Protein AF-A0A5D4FYE1-F1 (afdb_monomer_lite)

Foldseek 3Di:
DDDDDDDDDDDDDDDDDDDDDDDDDDDDDDDDDDDPQDPLVVCPPHPVSVVCVVPVNDAQADDDPPPDWFDEDRDQDPDPLLNLLHVLCVLAVVADPQDAADPPNADAPRGRPGPLPDPLLQVSC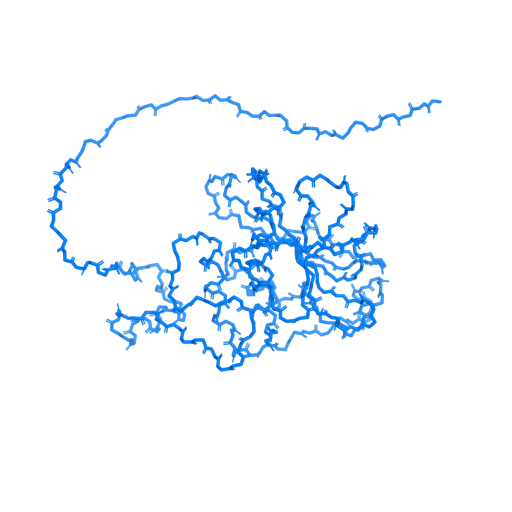VVSQWHWDPVPADGDHFKGKTKTWNPVDPDLQPIKIKIKMKGDPPADKDFDDDDAPTDATPQKTWIAHVVDDFQRGTWIWHHDDPDNITIIIFMDHPDDPGVRSRNNSNSSVVSSSCSSNNND

Radius of gyration: 21.03 Å; chains: 1; bounding box: 67×47×50 Å

Structure (mmCIF, N/CA/C/O backbone):
data_AF-A0A5D4FYE1-F1
#
_entry.id   AF-A0A5D4FYE1-F1
#
loop_
_atom_site.group_PDB
_atom_site.id
_atom_site.type_symbol
_atom_site.label_atom_id
_atom_site.label_alt_id
_atom_site.label_comp_id
_atom_site.label_asym_id
_atom_site.label_entity_id
_atom_site.label_seq_id
_atom_site.pdbx_PDB_ins_code
_atom_site.Cartn_x
_atom_site.Cartn_y
_atom_site.Cartn_z
_atom_site.occupancy
_atom_site.B_iso_or_equiv
_atom_site.auth_seq_id
_atom_site.auth_comp_id
_atom_site.auth_asym_id
_atom_site.auth_atom_id
_atom_site.pdbx_PDB_model_num
ATOM 1 N N . MET A 1 1 ? -35.091 25.977 -9.004 1.00 35.78 1 MET A N 1
ATOM 2 C CA . MET A 1 1 ? -33.703 26.376 -9.323 1.00 35.78 1 MET A CA 1
ATOM 3 C C . MET A 1 1 ? -32.834 25.137 -9.256 1.00 35.78 1 MET A C 1
ATOM 5 O O . MET A 1 1 ? -32.756 24.529 -8.200 1.00 35.78 1 MET A O 1
ATOM 9 N N . ARG A 1 2 ? -32.285 24.705 -10.395 1.00 26.64 2 ARG A N 1
ATOM 10 C CA . ARG A 1 2 ? -31.319 23.604 -10.475 1.00 26.64 2 ARG A CA 1
ATOM 11 C C . ARG A 1 2 ? -29.937 24.199 -10.232 1.00 26.64 2 ARG A C 1
ATOM 13 O O . ARG A 1 2 ? -29.531 25.072 -10.991 1.00 26.64 2 ARG A O 1
ATOM 20 N N . VAL A 1 3 ? -29.254 23.761 -9.180 1.00 26.41 3 VAL A N 1
ATOM 21 C CA . VAL A 1 3 ? -27.850 24.106 -8.945 1.00 26.41 3 VAL A CA 1
ATOM 22 C C . VAL A 1 3 ? -27.020 22.978 -9.538 1.00 26.41 3 VAL A C 1
ATOM 24 O O . VAL A 1 3 ? -27.003 21.865 -9.025 1.00 26.41 3 VAL A O 1
ATOM 27 N N . VAL A 1 4 ? -26.413 23.268 -10.684 1.00 25.69 4 VAL A N 1
ATOM 28 C CA . VAL A 1 4 ? -25.401 22.434 -11.328 1.00 25.69 4 VAL A CA 1
ATOM 29 C C . VAL A 1 4 ? -24.079 22.753 -10.638 1.00 25.69 4 VAL A C 1
ATOM 31 O O . VAL A 1 4 ? -23.620 23.892 -10.701 1.00 25.69 4 VAL A O 1
ATOM 34 N N . VAL A 1 5 ? -23.488 21.775 -9.954 1.00 26.45 5 VAL A N 1
ATOM 35 C CA . VAL A 1 5 ? -22.130 21.887 -9.409 1.00 26.45 5 VAL A CA 1
ATOM 36 C C . VAL A 1 5 ? -21.176 21.322 -10.454 1.00 26.45 5 VAL A C 1
ATOM 38 O O . VAL A 1 5 ? -21.128 20.118 -10.688 1.00 26.45 5 VAL A O 1
ATOM 41 N N . VAL A 1 6 ? -20.467 22.226 -11.123 1.00 24.77 6 VAL A N 1
ATOM 42 C CA . VAL A 1 6 ? -19.367 21.921 -12.039 1.00 24.77 6 VAL A CA 1
ATOM 43 C C . VAL A 1 6 ? -18.141 21.603 -11.182 1.00 24.77 6 VAL A C 1
ATOM 45 O O . VAL A 1 6 ? -17.646 22.470 -10.466 1.00 24.77 6 VAL A O 1
ATOM 48 N N . ILE A 1 7 ? -17.683 20.352 -11.221 1.00 29.55 7 ILE A N 1
ATOM 49 C CA . ILE A 1 7 ? -16.435 19.915 -10.585 1.00 29.55 7 ILE A CA 1
ATOM 50 C C . ILE A 1 7 ? -15.278 20.432 -11.445 1.00 29.55 7 ILE A C 1
ATOM 52 O O . ILE A 1 7 ? -15.250 20.223 -12.657 1.00 29.55 7 ILE A O 1
ATOM 56 N N . ALA A 1 8 ? -14.369 21.174 -10.818 1.00 28.42 8 ALA A N 1
ATOM 57 C CA . ALA A 1 8 ? -13.291 21.884 -11.486 1.00 28.42 8 ALA A CA 1
ATOM 58 C C . ALA A 1 8 ? -12.249 20.919 -12.077 1.00 28.42 8 ALA A C 1
ATOM 60 O O . ALA A 1 8 ? -11.492 20.269 -11.362 1.00 28.42 8 ALA A O 1
ATOM 61 N N . THR A 1 9 ? -12.195 20.888 -13.405 1.00 26.97 9 THR A N 1
ATOM 62 C CA . THR A 1 9 ? -11.042 20.506 -14.226 1.00 26.97 9 THR A CA 1
ATOM 63 C C . THR A 1 9 ? -9.820 21.356 -13.877 1.00 26.97 9 THR A C 1
ATOM 65 O O . THR A 1 9 ? -9.895 22.585 -13.937 1.00 26.97 9 THR A O 1
ATOM 68 N N . VAL A 1 10 ? -8.679 20.723 -13.595 1.00 28.94 10 VAL A N 1
ATOM 69 C CA . VAL A 1 10 ? -7.380 21.409 -13.525 1.00 28.94 10 VAL A CA 1
ATOM 70 C C . VAL A 1 10 ? -6.758 21.410 -14.923 1.00 28.94 10 VAL A C 1
ATOM 72 O O . VAL A 1 10 ? -6.231 20.409 -15.395 1.00 28.94 10 VAL A O 1
ATOM 75 N N . LEU A 1 11 ? -6.864 22.559 -15.593 1.00 26.89 11 LEU A N 1
ATOM 76 C CA . LEU A 1 11 ? -6.119 22.929 -16.794 1.00 26.89 11 LEU A CA 1
ATOM 77 C C . LEU A 1 11 ? -5.054 23.962 -16.412 1.00 26.89 11 LEU A C 1
ATOM 79 O O . LEU A 1 11 ? -5.381 24.975 -15.797 1.00 26.89 11 LEU A O 1
ATOM 83 N N . GLY A 1 12 ? -3.828 23.755 -16.897 1.00 22.89 12 GLY A N 1
ATOM 84 C CA . GLY A 1 12 ? -2.905 24.840 -17.232 1.00 22.89 12 GLY A CA 1
ATOM 85 C C . GLY A 1 12 ? -1.589 24.869 -16.457 1.00 22.89 12 GLY A C 1
ATOM 86 O O . GLY A 1 12 ? -1.543 25.347 -15.331 1.00 22.89 12 GLY A O 1
ATOM 87 N N . LEU A 1 13 ? -0.496 24.499 -17.131 1.00 26.42 13 LEU A N 1
ATOM 88 C CA . LEU A 1 13 ? 0.513 25.480 -17.552 1.00 26.42 13 LEU A CA 1
ATOM 89 C C . LEU A 1 13 ? 1.461 24.866 -18.592 1.00 26.42 13 LEU A C 1
ATOM 91 O O . LEU A 1 13 ? 2.157 23.886 -18.345 1.00 26.42 13 LEU A O 1
ATOM 95 N N . ALA A 1 14 ? 1.451 25.475 -19.774 1.00 24.70 14 ALA A N 1
ATOM 96 C CA . ALA A 1 14 ? 2.422 25.293 -20.839 1.00 24.70 14 ALA A CA 1
ATOM 97 C C . ALA A 1 14 ? 3.411 26.472 -20.833 1.00 24.70 14 ALA A C 1
ATOM 99 O O . ALA A 1 14 ? 3.012 27.596 -20.532 1.00 24.70 14 ALA A O 1
ATOM 100 N N . GLY A 1 15 ? 4.653 26.220 -21.263 1.00 22.17 15 GLY A N 1
ATOM 101 C CA . GLY A 1 15 ? 5.562 27.240 -21.806 1.00 22.17 15 GLY A CA 1
ATOM 102 C C . GLY A 1 15 ? 6.981 27.207 -21.225 1.00 22.17 15 GLY A C 1
ATOM 103 O O . GLY A 1 15 ? 7.165 27.615 -20.090 1.00 22.17 15 GLY A O 1
ATOM 104 N N . VAL A 1 16 ? 7.947 26.569 -21.911 1.00 27.06 16 VAL A N 1
ATOM 105 C CA . VAL A 1 16 ? 9.007 27.163 -22.785 1.00 27.06 16 VAL A CA 1
ATOM 106 C C . VAL A 1 16 ? 10.075 27.954 -22.004 1.00 27.06 16 VAL A C 1
ATOM 108 O O . VAL A 1 16 ? 9.730 28.734 -21.138 1.00 27.06 16 VAL A O 1
ATOM 111 N N . MET A 1 17 ? 11.389 27.905 -22.239 1.00 24.44 17 MET A N 1
ATOM 112 C CA . MET A 1 17 ? 12.322 27.249 -23.168 1.00 24.44 17 MET A CA 1
ATOM 113 C C . MET A 1 17 ? 13.738 27.564 -22.625 1.00 24.44 17 MET A C 1
ATOM 115 O O . MET A 1 17 ? 13.924 28.617 -22.018 1.00 24.44 17 MET A O 1
ATOM 119 N N . GLY A 1 18 ? 14.748 26.731 -22.908 1.00 23.23 18 GLY A N 1
ATOM 120 C CA . GLY A 1 18 ? 16.154 27.083 -22.652 1.00 23.23 18 GLY A CA 1
ATOM 121 C C . GLY A 1 18 ? 17.161 25.979 -22.985 1.00 23.23 18 GLY A C 1
ATOM 122 O O . GLY A 1 18 ? 17.573 25.234 -22.109 1.00 23.23 18 GLY A O 1
ATOM 123 N N . PHE A 1 19 ? 17.530 25.884 -24.264 1.00 24.67 19 PHE A N 1
ATOM 124 C CA . PHE A 1 19 ? 18.549 25.001 -24.860 1.00 24.67 19 PHE A CA 1
ATOM 125 C C . PHE A 1 19 ? 19.983 25.312 -24.354 1.00 24.67 19 PHE A C 1
ATOM 127 O O . PHE A 1 19 ? 20.338 26.483 -24.262 1.00 24.67 19 PHE A O 1
ATOM 134 N N . ALA A 1 20 ? 20.782 24.295 -23.969 1.00 29.08 20 ALA A N 1
ATOM 135 C CA . ALA A 1 20 ? 21.924 23.672 -24.703 1.00 29.08 20 ALA A CA 1
ATOM 136 C C . ALA A 1 20 ? 23.322 24.146 -24.210 1.00 29.08 20 ALA A C 1
ATOM 138 O O . ALA A 1 20 ? 23.391 25.199 -23.585 1.00 29.08 20 ALA A O 1
ATOM 139 N N . PRO A 1 21 ? 24.463 23.512 -24.581 1.00 36.28 21 PRO A N 1
ATOM 140 C CA . PRO A 1 21 ? 24.785 22.090 -24.808 1.00 36.28 21 PRO A CA 1
ATOM 141 C C . PRO A 1 21 ? 26.059 21.632 -24.035 1.00 36.28 21 PRO A C 1
ATOM 143 O O . PRO A 1 21 ? 26.882 22.445 -23.625 1.00 36.28 21 PRO A O 1
ATOM 146 N N . GLY A 1 22 ? 26.285 20.320 -23.902 1.00 24.83 22 GLY A N 1
ATOM 147 C CA . GLY A 1 22 ? 27.517 19.767 -23.322 1.00 24.83 22 GLY A CA 1
ATOM 148 C C . GLY A 1 22 ? 27.919 18.456 -23.989 1.00 24.83 22 GLY A C 1
ATOM 149 O O . GLY A 1 22 ? 27.356 17.407 -23.714 1.00 24.83 22 GLY A O 1
ATOM 150 N N . THR A 1 23 ? 28.868 18.555 -24.911 1.00 29.47 23 THR A N 1
ATOM 151 C CA . THR A 1 23 ? 29.512 17.489 -25.688 1.00 29.47 23 THR A CA 1
ATOM 152 C C . THR A 1 23 ? 30.290 16.492 -24.828 1.00 29.47 23 THR A C 1
ATOM 154 O O . THR A 1 23 ? 31.033 16.920 -23.947 1.00 29.47 23 THR A O 1
ATOM 157 N N . GLY A 1 24 ? 30.266 15.199 -25.172 1.00 26.55 24 GLY A N 1
ATOM 158 C CA . GLY A 1 24 ? 31.261 14.264 -24.641 1.00 26.55 24 GLY A CA 1
ATOM 159 C C . GLY A 1 24 ? 31.069 12.794 -25.009 1.00 26.55 24 GLY A C 1
ATOM 160 O O . GLY A 1 24 ? 30.523 12.046 -24.216 1.00 26.55 24 GLY A O 1
ATOM 161 N N . GLY A 1 25 ? 31.597 12.395 -26.170 1.00 25.80 25 GLY A N 1
ATOM 162 C CA . GLY A 1 25 ? 32.287 11.109 -26.347 1.00 25.80 25 GLY A CA 1
ATOM 163 C C . GLY A 1 25 ? 31.457 9.827 -26.474 1.00 25.80 25 GLY A C 1
ATOM 164 O O . GLY A 1 25 ? 31.088 9.206 -25.485 1.00 25.80 25 GLY A O 1
ATOM 165 N N . GLU A 1 26 ? 31.318 9.340 -27.709 1.00 29.39 26 GLU A N 1
ATOM 166 C CA . GLU A 1 26 ? 31.150 7.909 -27.981 1.00 29.39 26 GLU A CA 1
ATOM 167 C C . GLU A 1 26 ? 32.398 7.131 -27.529 1.00 29.39 26 GLU A C 1
ATOM 169 O O . GLU A 1 26 ? 33.507 7.411 -27.984 1.00 29.39 26 GLU A O 1
ATOM 174 N N . LEU A 1 27 ? 32.203 6.080 -26.730 1.00 29.66 27 LEU A N 1
ATOM 175 C CA . LEU A 1 27 ? 33.104 4.931 -26.702 1.00 29.66 27 LEU A CA 1
ATOM 176 C C . LEU A 1 27 ? 32.281 3.659 -26.910 1.00 29.66 27 LEU A C 1
ATOM 178 O O . LEU A 1 27 ? 31.423 3.282 -26.113 1.00 29.66 27 LEU A O 1
ATOM 182 N N . ARG A 1 28 ? 32.536 3.015 -28.050 1.00 29.12 28 ARG A N 1
ATOM 183 C CA . ARG A 1 28 ? 31.977 1.722 -28.434 1.00 29.12 28 ARG A CA 1
ATOM 184 C C . ARG A 1 28 ? 32.534 0.608 -27.541 1.00 29.12 28 ARG A C 1
ATOM 186 O O . ARG A 1 28 ? 33.732 0.366 -27.538 1.00 29.12 28 ARG A O 1
ATOM 193 N N . ARG A 1 29 ? 31.601 -0.080 -26.877 1.00 35.75 29 ARG A N 1
ATOM 194 C CA . ARG A 1 29 ? 31.465 -1.538 -26.673 1.00 35.75 29 ARG A CA 1
ATOM 195 C C . ARG A 1 29 ? 32.745 -2.394 -26.718 1.00 35.75 29 ARG A C 1
ATOM 197 O O . ARG A 1 29 ? 33.206 -2.745 -27.797 1.00 35.75 29 ARG A O 1
ATOM 204 N N . GLU A 1 30 ? 33.093 -2.950 -25.561 1.00 29.06 30 GLU A N 1
ATOM 205 C CA . GLU A 1 30 ? 33.385 -4.381 -25.438 1.00 29.06 30 GLU A CA 1
ATOM 206 C C . GLU A 1 30 ? 32.585 -4.953 -24.264 1.00 29.06 30 GLU A C 1
ATOM 208 O O . GLU A 1 30 ? 32.492 -4.362 -23.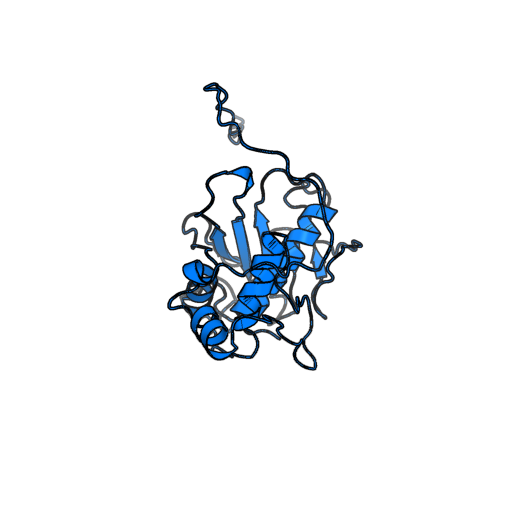191 1.00 29.06 30 GLU A O 1
ATOM 213 N N . ALA A 1 31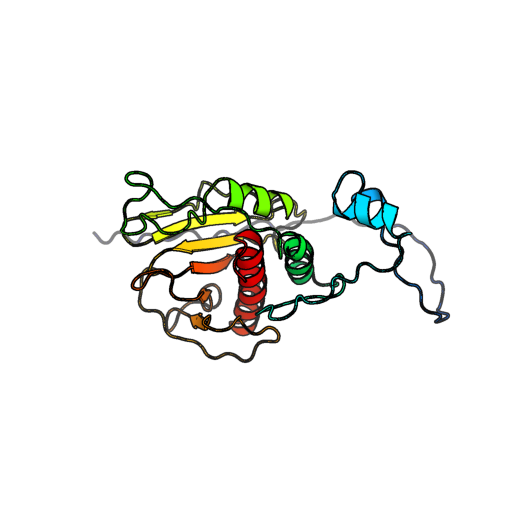 ? 31.922 -6.077 -24.522 1.00 35.06 31 ALA A N 1
ATOM 214 C CA . ALA A 1 31 ? 31.117 -6.803 -23.563 1.00 35.06 31 ALA A CA 1
ATOM 215 C C . ALA A 1 31 ? 32.023 -7.688 -22.697 1.00 35.06 31 ALA A C 1
ATOM 217 O O . ALA A 1 31 ? 32.548 -8.691 -23.167 1.00 35.06 31 ALA A O 1
ATOM 218 N N . ALA A 1 32 ? 32.150 -7.339 -21.423 1.00 27.67 32 ALA A N 1
ATOM 219 C CA . ALA A 1 32 ? 32.470 -8.250 -20.332 1.00 27.67 32 ALA A CA 1
ATOM 220 C C . ALA A 1 32 ? 31.701 -7.735 -19.111 1.00 27.67 32 ALA A C 1
ATOM 222 O O . ALA A 1 32 ? 31.656 -6.527 -18.898 1.00 27.67 32 ALA A O 1
ATOM 223 N N . GLY A 1 33 ? 31.019 -8.626 -18.388 1.00 31.03 33 GLY A N 1
ATOM 224 C CA . GLY A 1 33 ? 30.046 -8.298 -17.343 1.00 31.03 33 GLY A CA 1
ATOM 225 C C . GLY A 1 33 ? 30.508 -7.201 -16.385 1.00 31.03 33 GLY A C 1
ATOM 226 O O . GLY A 1 33 ? 31.300 -7.449 -15.481 1.00 31.03 33 GLY A O 1
ATOM 227 N N . VAL A 1 34 ? 29.975 -5.996 -16.570 1.00 26.66 34 VAL A N 1
ATOM 228 C CA . VAL A 1 34 ? 30.082 -4.916 -15.595 1.00 26.66 34 VAL A CA 1
ATOM 229 C C . VAL A 1 34 ? 28.903 -5.099 -14.653 1.00 26.66 34 VAL A C 1
ATOM 231 O O . VAL A 1 34 ? 27.770 -4.751 -14.985 1.00 26.66 34 VAL A O 1
ATOM 234 N N . MET A 1 35 ? 29.163 -5.718 -13.501 1.00 32.50 35 MET A N 1
ATOM 235 C CA . MET A 1 35 ? 28.273 -5.588 -12.350 1.00 32.50 35 MET A CA 1
ATOM 236 C C . MET A 1 35 ? 28.116 -4.088 -12.075 1.00 32.50 35 MET A C 1
ATOM 238 O O . MET A 1 35 ? 29.137 -3.391 -12.041 1.00 32.50 35 MET A O 1
ATOM 242 N N . PRO A 1 36 ? 26.888 -3.559 -11.942 1.00 36.41 36 PRO A N 1
ATOM 243 C CA . PRO A 1 36 ? 26.720 -2.162 -11.586 1.00 36.41 36 PRO A CA 1
ATOM 244 C C . PRO A 1 36 ? 27.418 -1.944 -10.244 1.00 36.41 36 PRO A C 1
ATOM 246 O O . PRO A 1 36 ? 27.130 -2.624 -9.261 1.00 36.41 36 PRO A O 1
ATOM 249 N N . ILE A 1 37 ? 28.391 -1.033 -10.233 1.00 38.69 37 ILE A N 1
ATOM 250 C CA . ILE A 1 37 ? 28.967 -0.515 -8.998 1.00 38.69 37 ILE A CA 1
ATOM 251 C C . ILE A 1 37 ? 27.806 0.177 -8.294 1.00 38.69 37 ILE A C 1
ATOM 253 O O . ILE A 1 37 ? 27.339 1.221 -8.746 1.00 38.69 37 ILE A O 1
ATOM 257 N N . VAL A 1 38 ? 27.299 -0.460 -7.242 1.00 46.44 38 VAL A N 1
ATOM 258 C CA . VAL A 1 38 ? 26.307 0.128 -6.349 1.00 46.44 38 VAL A CA 1
ATOM 259 C C . VAL A 1 38 ? 26.958 1.378 -5.763 1.00 46.44 38 VAL A C 1
ATOM 261 O O . VAL A 1 38 ? 28.040 1.289 -5.177 1.00 46.44 38 VAL A O 1
ATOM 264 N N . ASP A 1 39 ? 26.354 2.547 -5.972 1.00 42.66 39 ASP A N 1
ATOM 265 C CA . ASP A 1 39 ? 26.843 3.792 -5.383 1.00 42.66 39 ASP A CA 1
ATOM 266 C C . ASP A 1 39 ? 26.601 3.749 -3.868 1.00 42.66 39 ASP A C 1
ATOM 268 O O . ASP A 1 39 ? 25.569 4.176 -3.349 1.00 42.66 39 ASP A O 1
ATOM 272 N N . ALA A 1 40 ? 27.566 3.172 -3.151 1.00 43.31 40 ALA A N 1
ATOM 273 C CA . ALA A 1 40 ? 27.557 3.031 -1.700 1.00 43.31 40 ALA A CA 1
ATOM 274 C C . ALA A 1 40 ? 27.450 4.385 -0.970 1.00 43.31 40 ALA A C 1
ATOM 276 O O . ALA A 1 40 ? 27.147 4.405 0.223 1.00 43.31 40 ALA A O 1
ATOM 277 N N . GLY A 1 41 ? 27.663 5.511 -1.668 1.00 44.12 41 GLY A N 1
ATOM 278 C CA . GLY A 1 41 ? 27.530 6.857 -1.117 1.00 44.12 41 GLY A CA 1
ATOM 279 C C . GLY A 1 41 ? 26.110 7.206 -0.665 1.00 44.12 41 GLY A C 1
ATOM 280 O O . GLY A 1 41 ? 25.958 7.915 0.327 1.00 44.12 4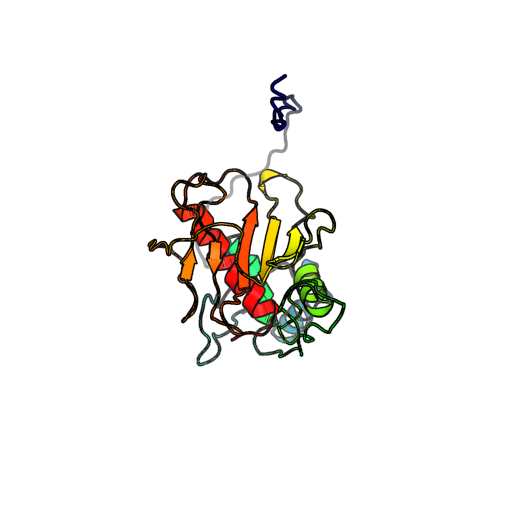1 GLY A O 1
ATOM 281 N N . ASN A 1 42 ? 25.077 6.659 -1.315 1.00 48.28 42 ASN A N 1
ATOM 282 C CA . ASN A 1 42 ? 23.678 6.941 -0.964 1.00 48.28 42 ASN A CA 1
ATOM 283 C C . ASN A 1 42 ? 23.149 6.129 0.227 1.00 48.28 42 ASN A C 1
ATOM 285 O O . ASN A 1 42 ? 22.098 6.462 0.768 1.00 48.28 42 ASN A O 1
ATOM 289 N N . TYR A 1 43 ? 23.869 5.092 0.662 1.00 50.53 43 TYR A N 1
ATOM 290 C CA . TYR A 1 43 ? 23.406 4.176 1.711 1.00 50.53 43 TYR A CA 1
ATOM 291 C C . TYR A 1 43 ? 24.128 4.365 3.053 1.00 50.53 43 TYR A C 1
ATOM 293 O O . TYR A 1 43 ? 23.836 3.653 4.015 1.00 50.53 43 TYR A O 1
ATOM 301 N N . VAL A 1 44 ? 25.046 5.331 3.158 1.00 46.84 44 VAL A N 1
ATOM 302 C CA . VAL A 1 44 ? 25.817 5.601 4.383 1.00 46.84 44 VAL A CA 1
ATOM 303 C C . VAL A 1 44 ? 24.882 5.913 5.562 1.00 46.84 44 VAL A C 1
ATOM 305 O O . VAL A 1 44 ? 24.149 6.897 5.540 1.00 46.84 44 VAL A O 1
ATOM 308 N N . GLY A 1 45 ? 24.933 5.083 6.610 1.00 48.53 45 GLY A N 1
ATOM 309 C CA . GLY A 1 45 ? 24.130 5.243 7.833 1.00 48.53 45 GLY A CA 1
ATOM 310 C C . GLY A 1 45 ? 22.751 4.572 7.808 1.00 48.53 45 GLY A C 1
ATOM 311 O O . GLY A 1 45 ? 21.980 4.753 8.746 1.00 48.53 45 GLY A O 1
ATOM 312 N N . THR A 1 46 ? 22.439 3.802 6.763 1.00 57.06 46 THR A N 1
ATOM 313 C CA . THR A 1 46 ? 21.253 2.929 6.706 1.00 57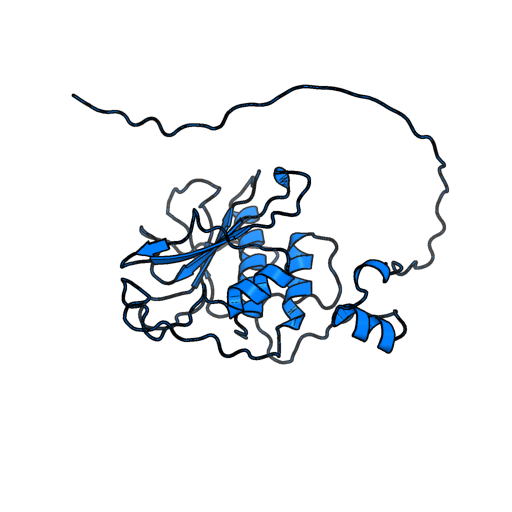.06 46 THR A CA 1
ATOM 314 C C . THR A 1 46 ? 21.639 1.491 7.054 1.00 57.06 46 THR A C 1
ATOM 316 O O . THR A 1 46 ? 22.785 1.092 6.848 1.00 57.06 46 THR A O 1
ATOM 319 N N . GLU A 1 47 ? 20.687 0.679 7.514 1.00 57.78 47 GLU A N 1
ATOM 320 C CA . GLU A 1 47 ? 20.911 -0.758 7.743 1.00 57.78 47 GLU A CA 1
ATOM 321 C C . GLU A 1 47 ? 21.391 -1.473 6.462 1.00 57.78 47 GLU A C 1
ATOM 323 O O . GLU A 1 47 ? 22.285 -2.321 6.492 1.00 57.78 47 GLU A O 1
ATOM 328 N N . LEU A 1 48 ? 20.867 -1.057 5.303 1.00 54.06 48 LEU A N 1
ATOM 329 C CA . LEU A 1 48 ? 21.316 -1.517 3.989 1.00 54.06 48 LEU A CA 1
ATOM 330 C C . LEU A 1 48 ? 22.787 -1.143 3.730 1.00 54.06 48 LEU A C 1
ATOM 332 O O . LEU A 1 48 ? 23.553 -1.969 3.239 1.00 54.06 48 LEU A O 1
ATOM 336 N N . GLY A 1 49 ? 23.211 0.058 4.131 1.00 57.19 49 GLY A N 1
ATOM 337 C CA . GLY A 1 49 ? 24.604 0.503 4.079 1.00 57.19 49 GLY A CA 1
ATOM 338 C C . GLY A 1 49 ? 25.541 -0.260 5.011 1.00 57.19 49 GLY A C 1
ATOM 339 O O . GLY A 1 49 ? 26.654 -0.605 4.612 1.00 57.19 49 GLY A O 1
ATOM 340 N N . GLU A 1 50 ? 25.104 -0.579 6.231 1.00 57.91 50 GLU A N 1
ATOM 341 C CA . GLU A 1 50 ? 25.884 -1.406 7.161 1.00 57.91 50 GLU A CA 1
ATOM 342 C C . GLU A 1 50 ? 26.068 -2.829 6.618 1.00 57.91 50 GLU A C 1
ATOM 344 O O . GLU A 1 50 ? 27.172 -3.377 6.658 1.00 57.91 50 GLU A O 1
ATOM 349 N N . ARG A 1 51 ? 25.023 -3.414 6.021 1.00 54.12 51 ARG A N 1
ATOM 350 C CA . ARG A 1 51 ? 25.092 -4.740 5.386 1.00 54.12 51 ARG A CA 1
ATOM 351 C C . ARG A 1 51 ? 25.962 -4.744 4.126 1.00 54.12 51 ARG A C 1
ATOM 353 O O . ARG A 1 51 ? 26.740 -5.678 3.936 1.00 54.12 51 ARG A O 1
ATOM 360 N N . LEU A 1 52 ? 25.889 -3.695 3.304 1.00 52.88 52 LEU A N 1
ATOM 361 C CA . LEU A 1 52 ? 26.761 -3.490 2.140 1.00 52.88 52 LEU A CA 1
ATOM 362 C C . LEU A 1 52 ? 28.240 -3.402 2.529 1.00 52.88 52 LEU A C 1
ATOM 364 O O . LEU A 1 52 ? 29.086 -4.030 1.888 1.00 52.88 52 LEU A O 1
ATOM 368 N N . SER A 1 53 ? 28.529 -2.660 3.600 1.00 54.84 53 SER A N 1
ATOM 369 C CA . SER A 1 53 ? 29.869 -2.519 4.175 1.00 54.84 53 SER A CA 1
ATOM 370 C C . SER A 1 53 ? 30.405 -3.859 4.696 1.00 54.84 53 SER A C 1
ATOM 372 O O . SER A 1 53 ? 31.542 -4.233 4.407 1.00 54.84 53 SER A O 1
ATOM 374 N N . ASN A 1 54 ? 29.565 -4.633 5.393 1.00 54.25 54 ASN A N 1
ATOM 375 C CA . ASN A 1 54 ? 29.958 -5.910 5.995 1.00 54.25 54 ASN A CA 1
ATOM 376 C C . ASN A 1 54 ? 30.149 -7.052 4.975 1.00 54.25 54 ASN A C 1
ATOM 378 O O . ASN A 1 54 ? 30.954 -7.949 5.220 1.00 54.25 54 ASN A O 1
ATOM 382 N N . ASN A 1 55 ? 29.463 -7.017 3.825 1.00 50.91 55 ASN A N 1
ATOM 383 C CA . ASN A 1 55 ? 29.492 -8.090 2.818 1.00 50.91 55 ASN A CA 1
ATOM 384 C C . ASN A 1 55 ? 30.422 -7.821 1.618 1.00 50.91 55 ASN A C 1
ATOM 386 O O . ASN A 1 55 ? 30.326 -8.502 0.596 1.00 50.91 55 ASN A O 1
ATOM 390 N N . GLY A 1 56 ? 31.319 -6.833 1.701 1.00 46.22 56 GLY A N 1
ATOM 391 C CA . GLY A 1 56 ? 32.302 -6.568 0.639 1.00 46.22 56 GLY A CA 1
ATOM 392 C C . GLY A 1 56 ? 31.695 -6.079 -0.684 1.00 46.22 56 GLY A C 1
ATOM 393 O O . GLY A 1 56 ? 32.342 -6.179 -1.725 1.00 46.22 56 GLY A O 1
ATOM 394 N N . GLY A 1 57 ? 30.464 -5.556 -0.647 1.00 52.38 57 GLY A N 1
ATOM 395 C CA . GLY A 1 57 ? 29.842 -4.821 -1.747 1.00 52.38 57 GLY A CA 1
ATOM 396 C C . GLY A 1 57 ? 29.440 -5.604 -3.005 1.00 52.38 57 GLY A C 1
ATOM 397 O O . GLY A 1 57 ? 29.335 -4.960 -4.044 1.00 52.38 57 GLY A O 1
ATOM 398 N N . MET A 1 58 ? 29.231 -6.933 -2.979 1.00 45.78 58 MET A N 1
ATOM 399 C CA . MET A 1 58 ? 29.096 -7.680 -4.252 1.00 45.78 58 MET A CA 1
ATOM 400 C C . MET A 1 58 ? 27.890 -8.607 -4.480 1.00 45.78 58 MET A C 1
ATOM 402 O O . MET A 1 58 ? 27.769 -9.121 -5.588 1.00 45.78 58 MET A O 1
ATOM 406 N N . ASP A 1 59 ? 26.955 -8.782 -3.546 1.00 54.69 59 ASP A N 1
ATOM 407 C CA . ASP A 1 59 ? 25.650 -9.373 -3.895 1.00 54.69 59 ASP A CA 1
ATOM 408 C C . ASP A 1 59 ? 24.564 -8.912 -2.918 1.00 54.69 59 ASP A C 1
ATOM 410 O O . ASP A 1 59 ? 24.548 -9.299 -1.750 1.00 54.69 59 ASP A O 1
ATOM 414 N N . LEU A 1 60 ? 23.661 -8.053 -3.392 1.00 56.91 60 LEU A N 1
ATOM 415 C CA . LEU A 1 60 ? 22.460 -7.630 -2.667 1.00 56.91 60 LEU A CA 1
ATOM 416 C C . LEU A 1 60 ? 21.299 -8.599 -2.938 1.00 56.91 60 LEU A C 1
ATOM 418 O O . LEU A 1 60 ? 20.173 -8.170 -3.188 1.00 56.91 60 LEU A O 1
ATOM 422 N N . SER A 1 61 ? 21.574 -9.907 -2.938 1.00 65.81 61 SER A N 1
ATOM 423 C CA . SER A 1 61 ? 20.533 -10.912 -3.110 1.00 65.81 61 SER A CA 1
ATOM 424 C C . SER A 1 61 ? 19.808 -11.173 -1.788 1.00 65.81 61 SER A C 1
ATOM 426 O O . SER A 1 61 ? 20.423 -11.517 -0.776 1.00 65.81 61 SER A O 1
ATOM 428 N N . TRP A 1 62 ? 18.491 -10.967 -1.761 1.00 75.38 62 TRP A N 1
ATOM 429 C CA . TRP A 1 62 ? 17.637 -11.323 -0.628 1.00 75.38 62 TRP A CA 1
ATOM 430 C C . TRP A 1 62 ? 16.863 -12.581 -1.000 1.00 75.38 62 TRP A C 1
ATOM 432 O O . TRP A 1 62 ? 15.933 -12.500 -1.804 1.00 75.38 62 TRP A O 1
ATOM 442 N N . PRO A 1 63 ? 17.255 -13.762 -0.489 1.00 86.00 63 PRO A N 1
ATOM 443 C CA . PRO A 1 63 ? 16.572 -14.993 -0.847 1.00 86.00 63 PRO A CA 1
ATOM 444 C C . PRO A 1 63 ? 15.125 -14.929 -0.365 1.00 86.00 63 PRO A C 1
ATOM 446 O O . PRO A 1 63 ? 14.859 -14.481 0.754 1.00 86.00 63 PRO A O 1
ATOM 449 N N . ARG A 1 64 ? 14.197 -15.390 -1.208 1.00 91.00 64 ARG A N 1
ATOM 450 C CA . ARG A 1 64 ? 12.781 -15.474 -0.845 1.00 91.00 64 ARG A CA 1
ATOM 451 C C . ARG A 1 64 ? 12.630 -16.338 0.413 1.00 91.00 64 ARG A C 1
ATOM 453 O O . ARG A 1 64 ? 13.070 -17.490 0.385 1.00 91.00 64 ARG A O 1
ATOM 460 N N . PRO A 1 65 ? 12.008 -15.833 1.494 1.00 90.56 65 PRO A N 1
ATOM 461 C CA . PRO A 1 65 ? 11.745 -16.645 2.671 1.00 90.56 65 PRO A CA 1
ATOM 462 C C . PRO A 1 65 ? 10.869 -17.847 2.314 1.00 90.56 65 PRO A C 1
ATOM 464 O O . PRO A 1 65 ? 9.964 -17.753 1.478 1.00 90.56 65 PRO A O 1
ATOM 467 N N . GLU A 1 66 ? 11.129 -18.986 2.952 1.00 89.81 66 GLU A N 1
ATOM 468 C CA . GLU A 1 66 ? 10.310 -20.180 2.759 1.00 89.81 66 GLU A CA 1
ATOM 469 C C . GLU A 1 66 ? 8.851 -19.885 3.135 1.00 89.81 66 GLU A C 1
ATOM 471 O O . GLU A 1 66 ? 8.571 -19.306 4.183 1.00 89.81 66 GLU A O 1
ATOM 476 N N . GLY A 1 67 ? 7.918 -20.258 2.256 1.00 88.75 67 GLY A N 1
ATOM 477 C CA . GLY A 1 67 ? 6.489 -20.021 2.464 1.00 88.75 67 GLY A CA 1
ATOM 478 C C . GLY A 1 67 ? 6.027 -18.576 2.249 1.00 88.75 67 GLY A C 1
ATOM 479 O O . GLY A 1 67 ? 4.842 -18.315 2.424 1.00 88.75 67 GLY A O 1
ATOM 480 N N . PHE A 1 68 ? 6.906 -17.649 1.843 1.00 91.94 68 PHE A N 1
ATOM 481 C CA . PHE A 1 68 ? 6.500 -16.279 1.528 1.00 91.94 68 PHE A CA 1
ATOM 482 C C . PHE A 1 68 ? 5.498 -16.251 0.369 1.00 91.94 68 PHE A C 1
ATOM 484 O O . PHE A 1 68 ? 5.786 -16.761 -0.720 1.00 91.94 68 PHE A O 1
ATOM 491 N N . ASP A 1 69 ? 4.359 -15.600 0.583 1.00 92.38 69 ASP A N 1
ATOM 492 C CA . ASP A 1 69 ? 3.277 -15.443 -0.386 1.00 92.38 69 ASP A CA 1
ATOM 493 C C . ASP A 1 69 ? 3.250 -14.016 -0.955 1.00 92.38 69 ASP A C 1
ATOM 495 O O . ASP A 1 69 ? 3.295 -13.044 -0.199 1.00 92.38 69 ASP A O 1
ATOM 499 N N . GLY A 1 70 ? 3.160 -13.881 -2.281 1.00 94.06 70 GLY A N 1
ATOM 500 C CA . GLY A 1 70 ? 3.183 -12.593 -2.988 1.00 94.06 70 GLY A CA 1
ATOM 501 C C . GLY A 1 70 ? 4.465 -12.283 -3.774 1.00 94.06 70 GLY A C 1
ATOM 502 O O . GLY A 1 70 ? 5.245 -13.181 -4.120 1.00 94.06 70 GLY A O 1
ATOM 503 N N . ILE A 1 71 ? 4.650 -10.996 -4.089 1.00 95.81 71 ILE A N 1
ATOM 504 C CA . ILE A 1 71 ? 5.700 -10.485 -4.988 1.00 95.81 71 ILE A CA 1
ATOM 505 C C . ILE A 1 71 ? 7.031 -10.398 -4.234 1.00 95.81 71 ILE A C 1
ATOM 507 O O . ILE A 1 71 ? 7.100 -9.789 -3.167 1.00 95.81 71 ILE A O 1
ATOM 511 N N . TRP A 1 72 ? 8.086 -10.988 -4.802 1.00 95.00 72 TRP A N 1
ATOM 512 C CA . TRP A 1 72 ? 9.436 -10.968 -4.242 1.00 95.00 72 TRP A CA 1
ATOM 513 C C . TRP A 1 72 ? 10.478 -10.748 -5.337 1.00 95.00 72 TRP A C 1
ATOM 515 O O . TRP A 1 72 ? 10.473 -11.436 -6.358 1.00 95.00 72 TRP A O 1
ATOM 525 N N . PHE A 1 73 ? 11.404 -9.834 -5.089 1.00 93.50 73 PHE A N 1
ATOM 526 C CA . PHE A 1 73 ? 12.557 -9.547 -5.920 1.00 93.50 73 PHE A CA 1
ATOM 527 C C . PHE A 1 73 ? 13.818 -9.961 -5.168 1.00 93.50 73 PHE A C 1
ATOM 529 O O . PHE A 1 73 ? 14.164 -9.383 -4.139 1.00 93.50 73 PHE A O 1
ATOM 536 N N . GLU A 1 74 ? 14.534 -10.960 -5.685 1.00 90.62 74 GLU A N 1
ATOM 537 C CA . GLU A 1 74 ? 15.807 -11.361 -5.076 1.00 90.62 74 GLU A CA 1
ATOM 538 C C . GLU A 1 74 ? 16.871 -10.278 -5.240 1.00 90.62 74 GLU A C 1
ATOM 540 O O . GLU A 1 74 ? 17.714 -10.130 -4.370 1.00 90.62 74 GLU A O 1
ATOM 545 N N . LYS A 1 75 ? 16.824 -9.505 -6.327 1.00 88.25 75 LYS A N 1
ATOM 546 C CA . LYS A 1 75 ? 17.774 -8.432 -6.639 1.00 88.25 75 LYS A CA 1
ATOM 547 C C . LYS A 1 75 ? 17.039 -7.129 -6.897 1.00 88.25 75 LYS A C 1
ATOM 549 O O . LYS A 1 75 ? 15.878 -7.153 -7.297 1.00 88.25 75 LYS A O 1
ATOM 554 N N . GLU A 1 76 ? 17.752 -6.021 -6.728 1.00 89.12 76 GLU A N 1
ATOM 555 C CA . GLU A 1 76 ? 17.230 -4.686 -7.000 1.00 89.12 76 GLU A CA 1
ATOM 556 C C . GLU A 1 76 ? 16.733 -4.574 -8.459 1.00 89.12 76 GLU A C 1
ATOM 558 O O . GLU A 1 76 ? 17.513 -4.785 -9.397 1.00 89.12 76 GLU A O 1
ATOM 563 N N . PRO A 1 77 ? 15.439 -4.284 -8.681 1.00 88.44 77 PRO A N 1
ATOM 564 C CA . PRO A 1 77 ? 14.877 -4.130 -10.016 1.00 88.44 77 PRO A CA 1
ATOM 565 C C . PRO A 1 77 ? 15.130 -2.720 -10.571 1.00 88.44 77 PRO A C 1
ATOM 567 O O . PRO A 1 77 ? 15.253 -1.750 -9.831 1.00 88.44 77 PRO A O 1
ATOM 570 N N . TYR A 1 78 ? 15.139 -2.582 -11.901 1.00 86.50 78 TYR A N 1
ATOM 571 C CA . TYR A 1 78 ? 15.294 -1.275 -12.564 1.00 86.50 78 TYR A CA 1
ATOM 572 C C . TYR A 1 78 ? 14.052 -0.382 -12.460 1.00 86.50 78 TYR A C 1
ATOM 574 O O . TYR A 1 78 ? 14.145 0.840 -12.586 1.00 86.50 78 TYR A O 1
ATOM 582 N N . GLY A 1 79 ? 12.876 -0.994 -12.327 1.00 88.31 79 GLY A N 1
ATOM 583 C CA . GLY A 1 79 ? 11.609 -0.283 -12.303 1.00 88.31 79 GLY A CA 1
ATOM 584 C C . GLY A 1 79 ? 11.417 0.463 -10.986 1.00 88.31 79 GLY A C 1
ATOM 585 O O . GLY A 1 79 ? 11.648 -0.075 -9.907 1.00 88.31 79 GLY A O 1
ATOM 586 N N . ARG A 1 80 ? 10.994 1.729 -11.065 1.00 88.56 80 ARG A N 1
ATOM 587 C CA . ARG A 1 80 ? 10.867 2.614 -9.895 1.00 88.56 80 ARG A CA 1
ATOM 588 C C . ARG A 1 80 ? 9.894 2.079 -8.843 1.00 88.56 80 ARG A C 1
ATOM 590 O O . ARG A 1 80 ? 10.115 2.296 -7.661 1.00 88.56 80 ARG A O 1
ATOM 597 N N . ARG A 1 81 ? 8.801 1.429 -9.255 1.00 90.75 81 ARG A N 1
ATOM 598 C CA . ARG A 1 81 ? 7.761 0.936 -8.332 1.00 90.75 81 ARG A CA 1
ATOM 599 C C . ARG A 1 81 ? 8.123 -0.436 -7.780 1.00 90.75 81 ARG A C 1
ATOM 601 O O . ARG A 1 81 ? 7.935 -0.695 -6.598 1.00 90.75 81 ARG A O 1
ATOM 608 N N . GLU A 1 82 ? 8.715 -1.273 -8.618 1.00 93.94 82 GLU A N 1
ATOM 609 C CA . GLU A 1 82 ? 9.320 -2.551 -8.263 1.00 93.94 82 GLU A CA 1
ATOM 610 C C . GLU A 1 82 ? 10.440 -2.345 -7.237 1.00 93.94 82 GLU A C 1
ATOM 612 O O . GLU A 1 82 ? 10.545 -3.109 -6.282 1.00 93.94 82 GLU A O 1
ATOM 617 N N . HIS A 1 83 ? 11.228 -1.273 -7.375 1.00 92.19 83 HIS A N 1
ATOM 618 C CA . HIS A 1 83 ? 12.276 -0.921 -6.421 1.00 92.19 83 HIS A CA 1
ATOM 619 C C . HIS A 1 83 ? 11.696 -0.641 -5.029 1.00 92.19 83 HIS A C 1
ATOM 621 O O . HIS A 1 83 ? 12.223 -1.141 -4.044 1.00 92.19 83 HIS A O 1
ATOM 627 N N . VAL A 1 84 ? 10.553 0.049 -4.934 1.00 93.81 84 VAL A N 1
ATOM 628 C CA . VAL A 1 84 ? 9.868 0.269 -3.644 1.00 93.81 84 VAL A CA 1
ATOM 629 C C . VAL A 1 84 ? 9.407 -1.056 -3.027 1.00 93.81 84 VAL A C 1
ATOM 631 O O . VAL A 1 84 ? 9.508 -1.236 -1.813 1.00 93.81 84 VAL A O 1
ATOM 634 N N . VAL A 1 85 ? 8.933 -2.011 -3.841 1.00 95.69 85 VAL A N 1
ATOM 635 C CA . VAL A 1 85 ? 8.629 -3.368 -3.351 1.00 95.69 85 VAL A CA 1
ATOM 636 C C . VAL A 1 85 ? 9.892 -4.008 -2.793 1.00 95.69 85 VAL A C 1
ATOM 638 O O . VAL A 1 85 ? 9.868 -4.450 -1.648 1.00 95.69 85 VAL A O 1
ATOM 641 N N . TRP A 1 86 ? 10.986 -4.006 -3.556 1.00 94.81 86 TRP A N 1
ATOM 642 C CA . TRP A 1 86 ? 12.268 -4.576 -3.147 1.00 94.81 86 TRP A CA 1
ATOM 643 C C . TRP A 1 86 ? 12.794 -3.964 -1.840 1.00 94.81 86 TRP A C 1
ATOM 645 O O . TRP A 1 86 ? 13.103 -4.708 -0.911 1.00 94.81 86 TRP A O 1
ATOM 655 N N . GLU A 1 87 ? 12.803 -2.635 -1.704 1.00 92.44 87 GLU A N 1
ATOM 656 C CA . GLU A 1 87 ? 13.220 -1.955 -0.471 1.00 92.44 87 GLU A CA 1
ATOM 657 C C . GLU A 1 87 ? 12.335 -2.329 0.725 1.00 92.44 87 GLU A C 1
ATOM 659 O O . GLU A 1 87 ? 12.837 -2.569 1.826 1.00 92.44 87 GLU A O 1
ATOM 664 N N . SER A 1 88 ? 11.016 -2.433 0.515 1.00 94.19 88 SER A N 1
ATOM 665 C CA . SER A 1 88 ? 10.073 -2.803 1.575 1.00 94.19 88 SER A CA 1
ATOM 666 C C . SER A 1 88 ? 10.282 -4.225 2.106 1.00 94.19 88 SER A C 1
ATOM 668 O O . SER A 1 88 ? 9.847 -4.522 3.218 1.00 94.19 88 SER A O 1
ATOM 670 N N . GLN A 1 89 ? 10.976 -5.102 1.365 1.00 93.00 89 GLN A N 1
ATOM 671 C CA . GLN A 1 89 ? 11.248 -6.477 1.800 1.00 93.00 89 GLN A CA 1
ATOM 672 C C . GLN A 1 89 ? 12.089 -6.543 3.082 1.00 93.00 89 GLN A C 1
ATOM 674 O O . GLN A 1 89 ? 12.113 -7.590 3.717 1.00 93.00 89 GLN A O 1
ATOM 679 N N . ARG A 1 90 ? 12.740 -5.450 3.511 1.00 89.31 90 ARG A N 1
ATOM 680 C CA . ARG A 1 90 ? 13.507 -5.435 4.770 1.00 89.31 90 ARG A CA 1
ATOM 681 C C . ARG A 1 90 ? 12.613 -5.603 5.984 1.00 89.31 90 ARG A C 1
ATOM 683 O O . ARG A 1 90 ? 13.042 -6.126 6.997 1.00 89.31 90 ARG A O 1
ATOM 690 N N . PHE A 1 91 ? 11.354 -5.196 5.847 1.00 90.00 91 PHE A N 1
ATOM 691 C CA . PHE A 1 91 ? 10.347 -5.360 6.882 1.00 90.00 91 PHE A CA 1
ATOM 692 C C . PHE A 1 91 ? 9.837 -6.806 6.968 1.00 90.00 91 PHE A C 1
ATOM 694 O O . PHE A 1 91 ? 9.155 -7.160 7.931 1.00 90.00 91 PHE A O 1
ATOM 701 N N . VAL A 1 92 ? 10.161 -7.649 5.979 1.00 88.25 92 VAL A N 1
ATOM 702 C CA . VAL A 1 92 ? 9.767 -9.057 5.952 1.00 88.25 92 VAL A CA 1
ATOM 703 C C . VAL A 1 92 ? 10.626 -9.839 6.935 1.00 88.25 92 VAL A C 1
ATOM 705 O O . VAL A 1 92 ? 11.850 -9.850 6.844 1.00 88.25 92 VAL A O 1
ATOM 708 N N . GLY A 1 93 ? 9.976 -10.516 7.882 1.00 76.62 93 GLY A N 1
ATOM 709 C CA . GLY A 1 93 ? 10.665 -11.197 8.984 1.00 76.62 93 GLY A CA 1
ATOM 710 C C . GLY A 1 93 ? 11.005 -10.287 10.170 1.00 76.62 93 GLY A C 1
ATOM 711 O O . GLY A 1 93 ? 11.529 -10.776 11.169 1.00 76.62 93 GLY A O 1
ATOM 712 N N . GLU A 1 94 ? 10.632 -9.005 10.106 1.00 77.44 94 GLU A N 1
ATOM 713 C CA . GLU A 1 94 ? 10.669 -8.062 11.225 1.00 77.44 94 GLU A CA 1
ATOM 714 C C . GLU A 1 94 ? 9.246 -7.771 11.722 1.00 77.44 94 GLU A C 1
ATOM 716 O O . GLU A 1 94 ? 8.645 -6.749 11.352 1.00 77.44 94 GLU A O 1
ATOM 721 N N . PRO A 1 95 ? 8.655 -8.665 12.536 1.00 67.69 95 PRO A N 1
ATOM 722 C CA . PRO A 1 95 ? 7.301 -8.474 13.024 1.00 67.69 95 PRO A CA 1
ATOM 723 C C . PRO A 1 95 ? 7.249 -7.226 13.905 1.00 67.69 95 PRO A C 1
ATOM 725 O O . PRO A 1 95 ? 7.908 -7.154 14.943 1.00 67.69 95 PRO A O 1
ATOM 728 N N . VAL A 1 96 ? 6.433 -6.253 13.508 1.00 73.88 96 VAL A N 1
ATOM 729 C CA . VAL A 1 96 ? 6.087 -5.119 14.364 1.00 73.88 96 VAL A CA 1
ATOM 730 C C . VAL A 1 96 ? 4.645 -5.280 14.800 1.00 73.88 96 VAL A C 1
ATOM 732 O O . VAL A 1 96 ? 3.771 -5.612 14.002 1.00 73.88 96 VAL A O 1
ATOM 735 N N . ASP A 1 97 ? 4.399 -5.057 16.088 1.00 82.12 97 ASP A N 1
ATOM 736 C CA . ASP A 1 97 ? 3.051 -5.083 16.640 1.00 82.12 97 ASP A CA 1
ATOM 737 C C . ASP A 1 97 ? 2.275 -3.867 16.122 1.00 82.12 97 ASP A C 1
ATOM 739 O O . ASP A 1 97 ? 2.417 -2.755 16.638 1.00 82.12 97 ASP A O 1
ATOM 743 N N . ILE A 1 98 ? 1.491 -4.065 15.057 1.00 89.06 98 ILE A N 1
ATOM 744 C CA . ILE A 1 98 ? 0.580 -3.043 14.545 1.00 89.06 98 ILE A CA 1
ATOM 745 C C . ILE A 1 98 ? -0.528 -2.845 15.586 1.00 89.06 98 ILE A C 1
ATOM 747 O O . ILE A 1 98 ? -1.341 -3.754 15.800 1.00 89.06 98 ILE A O 1
ATOM 751 N N . PRO A 1 99 ? -0.615 -1.663 16.232 1.00 91.44 99 PRO A N 1
ATOM 752 C CA . PRO A 1 99 ? -1.599 -1.444 17.277 1.00 91.44 99 PRO A CA 1
ATOM 753 C C . PRO A 1 99 ? -3.016 -1.651 16.752 1.00 91.44 99 PRO A C 1
ATOM 755 O O . PRO A 1 99 ? -3.351 -1.254 15.639 1.00 91.44 99 PRO A O 1
ATOM 758 N N . LYS A 1 100 ? -3.883 -2.229 17.580 1.00 94.12 100 LYS A N 1
ATOM 759 C CA . LYS A 1 100 ? -5.305 -2.348 17.253 1.00 94.12 100 LYS A CA 1
ATOM 760 C C . LYS A 1 100 ? -6.032 -1.026 17.476 1.00 94.12 100 LYS A C 1
ATOM 762 O O . LYS A 1 100 ? -5.794 -0.338 18.472 1.00 94.12 100 LYS A O 1
ATOM 767 N N . LEU A 1 101 ? -6.987 -0.736 16.600 1.00 95.06 101 LEU A N 1
ATOM 768 C CA . LEU A 1 101 ? -7.893 0.403 16.699 1.00 95.06 101 LEU A CA 1
ATOM 769 C C . LEU A 1 101 ? -8.738 0.308 17.974 1.00 95.06 101 LEU A C 1
ATOM 771 O O . LEU A 1 101 ? -9.340 -0.725 18.275 1.00 95.06 101 LEU A O 1
ATOM 775 N N . LYS A 1 102 ? -8.792 1.400 18.733 1.00 94.25 102 LYS A N 1
ATOM 776 C CA . LYS A 1 102 ? -9.472 1.507 20.028 1.00 94.25 102 LYS A CA 1
ATOM 777 C C . LYS A 1 102 ? -10.791 2.258 19.901 1.00 94.25 102 LYS A C 1
ATOM 779 O O . LYS A 1 102 ? -11.000 3.060 18.988 1.00 94.25 102 LYS A O 1
ATOM 784 N N . GLN A 1 103 ? -11.663 2.047 20.885 1.00 93.06 103 GLN A N 1
ATOM 785 C CA . GLN A 1 103 ? -12.897 2.814 21.027 1.00 93.06 103 GLN A CA 1
ATOM 786 C C . GLN A 1 103 ? -12.596 4.323 21.011 1.00 93.06 103 GLN A C 1
ATOM 788 O O . GLN A 1 103 ? -11.695 4.789 21.708 1.00 93.06 103 GLN A O 1
ATOM 793 N N . GLY A 1 104 ? -13.348 5.082 20.213 1.00 91.25 104 GLY A N 1
ATOM 794 C CA . GLY A 1 104 ? -13.190 6.535 20.090 1.00 91.25 104 GLY A CA 1
ATOM 795 C C . GLY A 1 104 ? -12.111 6.999 19.102 1.00 91.25 104 GLY A C 1
ATOM 796 O O . GLY A 1 104 ? -12.107 8.177 18.759 1.00 91.25 104 GLY A O 1
ATOM 797 N N . GLN A 1 105 ? -11.244 6.110 18.596 1.00 90.38 105 GLN A N 1
ATOM 798 C CA . GLN A 1 105 ? -10.333 6.443 17.486 1.00 90.38 105 GLN A CA 1
ATOM 799 C C . GLN A 1 105 ? -11.047 6.402 16.128 1.00 90.38 105 GLN A C 1
ATOM 801 O O . GLN A 1 105 ? -10.726 7.173 15.224 1.00 90.38 105 GLN A O 1
ATOM 806 N N . VAL A 1 106 ? -12.041 5.525 15.992 1.00 92.81 106 VAL A N 1
ATOM 807 C CA . VAL A 1 106 ? -12.767 5.262 14.743 1.00 92.81 106 VAL A CA 1
ATOM 808 C C . VAL A 1 106 ? -14.268 5.447 14.916 1.00 92.81 106 VAL A C 1
ATOM 810 O O . VAL A 1 106 ? -14.800 5.239 16.007 1.00 92.81 106 VAL A O 1
ATOM 813 N N . LYS A 1 107 ? -14.945 5.853 13.835 1.00 90.06 107 LYS A N 1
ATOM 814 C CA . LYS A 1 107 ? -16.408 6.035 13.816 1.00 90.06 107 LYS A CA 1
ATOM 815 C C . LYS A 1 107 ? -17.192 4.768 13.462 1.00 90.06 107 LYS A C 1
ATOM 817 O O . LYS A 1 107 ? -18.353 4.673 13.835 1.00 90.06 107 LYS A O 1
ATOM 822 N N . GLY A 1 108 ? -16.583 3.837 12.730 1.00 86.00 108 GLY A N 1
ATOM 823 C CA . GLY A 1 108 ? -17.201 2.580 12.296 1.00 86.00 108 GLY A CA 1
ATOM 824 C C . GLY A 1 108 ? -16.852 1.376 13.170 1.00 86.00 108 GLY A C 1
ATOM 825 O O . GLY A 1 108 ? -16.128 1.494 14.162 1.00 86.00 108 GLY A O 1
ATOM 826 N N . ASP A 1 109 ? -17.310 0.196 12.751 1.00 88.56 109 ASP A N 1
ATOM 827 C CA . ASP A 1 109 ? -17.014 -1.087 13.406 1.00 88.56 109 ASP A CA 1
ATOM 828 C C . ASP A 1 109 ? -15.617 -1.629 13.038 1.00 88.56 109 ASP A C 1
ATOM 830 O O . ASP A 1 109 ? -15.437 -2.737 12.531 1.00 88.56 109 ASP A O 1
ATOM 834 N N . PHE A 1 110 ? -14.600 -0.800 13.277 1.00 92.69 110 PHE A N 1
ATOM 835 C CA . PHE A 1 110 ? -13.193 -1.132 13.029 1.00 92.69 110 PHE A CA 1
ATOM 836 C C . PHE A 1 110 ? -12.411 -1.369 14.323 1.00 92.69 110 PHE A C 1
ATOM 838 O O . PHE A 1 110 ? -11.227 -1.691 14.284 1.00 92.69 110 PHE A O 1
ATOM 845 N N . VAL A 1 111 ? -13.046 -1.227 15.489 1.00 94.06 111 VAL A N 1
ATOM 846 C CA . VAL A 1 111 ? -12.392 -1.437 16.788 1.00 94.06 111 VAL A CA 1
ATOM 847 C C . VAL A 1 111 ? -11.849 -2.863 16.870 1.00 94.06 111 VAL A C 1
ATOM 849 O O . VAL A 1 111 ? -12.571 -3.830 16.635 1.00 94.06 111 VAL A O 1
ATOM 852 N N . GLY A 1 112 ? -10.574 -3.010 17.215 1.00 93.50 112 GLY A N 1
ATOM 853 C CA . GLY A 1 112 ? -9.871 -4.290 17.269 1.00 93.50 112 GLY A CA 1
ATOM 854 C C . GLY A 1 112 ? -9.208 -4.723 15.956 1.00 93.50 112 GLY A C 1
ATOM 855 O O . GLY A 1 112 ? -8.431 -5.675 15.996 1.00 93.50 112 GLY A O 1
ATOM 856 N N . LEU A 1 113 ? -9.475 -4.045 14.832 1.00 94.12 113 LEU A N 1
ATOM 857 C CA . LEU A 1 113 ? -8.720 -4.216 13.585 1.00 94.12 113 LEU A CA 1
ATOM 858 C C . LEU A 1 113 ? -7.361 -3.498 13.669 1.00 94.12 113 LEU A C 1
ATOM 860 O O . LEU A 1 113 ? -7.218 -2.591 14.493 1.00 94.12 113 LEU A O 1
ATOM 864 N N . PRO A 1 114 ? -6.362 -3.892 12.859 1.00 93.38 114 PRO A N 1
ATOM 865 C CA . PRO A 1 114 ? -5.068 -3.214 12.813 1.00 93.38 114 PRO A CA 1
ATOM 866 C C . PRO A 1 114 ? -5.212 -1.737 12.427 1.00 93.38 114 PRO A C 1
ATOM 868 O O . PRO A 1 114 ? -5.975 -1.383 11.528 1.00 93.38 114 PRO A O 1
ATOM 871 N N . ASP A 1 115 ? -4.460 -0.866 13.094 1.00 94.38 115 ASP A N 1
ATOM 872 C CA . ASP A 1 115 ? -4.385 0.551 12.761 1.00 94.38 115 ASP A CA 1
ATOM 873 C C . ASP A 1 115 ? -3.490 0.766 11.534 1.00 94.38 115 ASP A C 1
ATOM 875 O O . ASP A 1 115 ? -2.322 1.146 11.635 1.00 94.38 115 ASP A O 1
ATOM 879 N N . ILE A 1 116 ? -4.074 0.543 10.354 1.00 93.44 116 ILE A N 1
ATOM 880 C CA . ILE A 1 116 ? -3.432 0.732 9.042 1.00 93.44 116 ILE A CA 1
ATOM 881 C C . ILE A 1 116 ? -2.942 2.168 8.791 1.00 93.44 116 ILE A C 1
ATOM 883 O O . ILE A 1 116 ? -2.223 2.421 7.832 1.00 93.44 116 ILE A O 1
ATOM 887 N N . CYS A 1 117 ? -3.339 3.120 9.637 1.00 94.00 117 CYS A N 1
ATOM 888 C CA . CYS A 1 117 ? -2.934 4.519 9.562 1.00 94.00 117 CYS A CA 1
ATOM 889 C C . CYS A 1 117 ? -2.195 4.968 10.824 1.00 94.00 117 CYS A C 1
ATOM 891 O O . CYS A 1 117 ? -2.033 6.173 11.046 1.00 94.00 117 CYS A O 1
ATOM 893 N N . GLY A 1 118 ? -1.755 4.014 11.644 1.00 93.44 118 GLY A N 1
ATOM 894 C CA . GLY A 1 118 ? -1.052 4.254 12.890 1.00 93.44 118 GLY A CA 1
ATOM 895 C C . GLY A 1 118 ? 0.395 4.712 12.679 1.00 93.44 118 GLY A C 1
ATOM 896 O O . GLY A 1 118 ? 0.912 4.675 11.558 1.00 93.44 118 GLY A O 1
ATOM 897 N N . PRO A 1 119 ? 1.078 5.139 13.756 1.00 92.94 119 PRO A N 1
ATOM 898 C CA . PRO A 1 119 ? 2.448 5.649 13.687 1.00 92.94 119 PRO A CA 1
ATOM 899 C C . PRO A 1 119 ? 3.429 4.677 13.028 1.00 92.94 119 PRO A C 1
ATOM 901 O O . PRO A 1 119 ? 4.152 5.086 12.132 1.00 92.94 119 PRO A O 1
ATOM 904 N N . VAL A 1 120 ? 3.367 3.389 13.379 1.00 91.75 120 VAL A N 1
ATOM 905 C CA . VAL A 1 120 ? 4.264 2.354 12.836 1.00 91.75 120 VAL A CA 1
ATOM 906 C C . VAL A 1 120 ? 4.181 2.261 11.310 1.00 91.75 120 VAL A C 1
ATOM 908 O O . VAL A 1 120 ? 5.202 2.296 10.627 1.00 91.75 120 VAL A O 1
ATOM 911 N N . VAL A 1 121 ? 2.964 2.172 10.760 1.00 93.81 121 VAL A N 1
ATOM 912 C CA . VAL A 1 121 ? 2.760 2.093 9.304 1.00 93.81 121 VAL A CA 1
ATOM 913 C C . VAL A 1 121 ? 3.271 3.367 8.632 1.00 93.81 121 VAL A C 1
ATOM 915 O O . VAL A 1 121 ? 3.920 3.307 7.591 1.00 93.81 121 VAL A O 1
ATOM 918 N N . ARG A 1 122 ? 3.029 4.533 9.245 1.00 94.19 122 ARG A N 1
ATOM 919 C CA . ARG A 1 122 ? 3.500 5.823 8.722 1.00 94.19 122 ARG A CA 1
ATOM 920 C C . ARG A 1 122 ? 5.017 5.962 8.750 1.00 94.19 122 ARG A C 1
ATOM 922 O O . ARG A 1 122 ? 5.561 6.524 7.808 1.00 94.19 122 ARG A O 1
ATOM 929 N N . GLU A 1 123 ? 5.673 5.488 9.801 1.00 92.75 123 GLU A N 1
ATOM 930 C CA . GLU A 1 123 ? 7.130 5.516 9.939 1.00 92.75 123 GLU A CA 1
ATOM 931 C C . GLU A 1 123 ? 7.774 4.651 8.858 1.00 92.75 123 GLU A C 1
ATOM 933 O O . GLU A 1 123 ? 8.543 5.168 8.054 1.00 92.75 123 GLU A O 1
ATOM 938 N N . ARG A 1 124 ? 7.346 3.393 8.723 1.00 93.12 124 ARG A N 1
ATOM 939 C CA . ARG A 1 124 ? 7.848 2.489 7.680 1.00 93.12 124 ARG A CA 1
ATOM 940 C C . ARG A 1 124 ? 7.592 3.006 6.261 1.00 93.12 124 ARG A C 1
ATOM 942 O O . ARG A 1 124 ? 8.486 2.951 5.424 1.00 93.12 124 ARG A O 1
ATOM 949 N N . MET A 1 125 ? 6.412 3.571 5.983 1.00 94.75 125 MET A N 1
ATOM 950 C CA . MET A 1 125 ? 6.150 4.229 4.692 1.00 94.75 125 MET A CA 1
ATOM 951 C C . MET A 1 125 ? 7.063 5.443 4.466 1.00 94.75 125 MET A C 1
ATOM 953 O O . MET A 1 125 ? 7.553 5.643 3.354 1.00 94.75 125 MET A O 1
ATOM 957 N N . ALA A 1 126 ? 7.334 6.240 5.503 1.00 93.25 126 ALA A N 1
ATOM 958 C CA . ALA A 1 126 ? 8.231 7.387 5.403 1.00 93.25 126 ALA A CA 1
ATOM 959 C C . ALA A 1 126 ? 9.676 6.967 5.105 1.00 93.25 126 ALA A C 1
ATOM 961 O O . ALA A 1 126 ? 10.348 7.647 4.330 1.00 93.25 126 ALA A O 1
ATOM 962 N N . GLU A 1 127 ? 10.137 5.837 5.642 1.00 91.81 127 GLU A N 1
ATOM 963 C CA . GLU A 1 127 ? 11.454 5.294 5.306 1.00 91.81 127 GLU A CA 1
ATOM 964 C C . GLU A 1 127 ? 11.565 4.781 3.858 1.00 91.81 127 GLU A C 1
ATOM 966 O O . GLU A 1 127 ? 12.679 4.598 3.373 1.00 91.81 127 GLU A O 1
ATOM 971 N N . LEU A 1 128 ? 10.436 4.556 3.177 1.00 91.81 128 LEU A N 1
ATOM 972 C CA . LEU A 1 128 ? 10.354 4.276 1.735 1.00 91.81 128 LEU A CA 1
ATOM 973 C C . LEU A 1 128 ? 10.153 5.560 0.902 1.00 91.81 128 LEU A C 1
ATOM 975 O O . LEU A 1 128 ? 9.859 5.504 -0.291 1.00 91.81 128 LEU A O 1
ATOM 979 N N . GLY A 1 129 ? 10.230 6.741 1.527 1.00 91.69 129 GLY A N 1
ATOM 980 C CA . GLY A 1 129 ? 10.029 8.036 0.870 1.00 91.69 129 GLY A CA 1
ATOM 981 C C . GLY A 1 129 ? 8.565 8.469 0.715 1.00 91.69 129 GLY A C 1
ATOM 982 O O . GLY A 1 129 ? 8.286 9.467 0.044 1.00 91.69 129 GLY A O 1
ATOM 983 N N . TYR A 1 130 ? 7.619 7.768 1.345 1.00 93.06 130 TYR A N 1
ATOM 984 C CA . TYR A 1 130 ? 6.190 8.059 1.250 1.00 93.06 130 TYR A CA 1
ATOM 985 C C . TYR A 1 130 ? 5.672 8.779 2.493 1.00 93.06 130 TYR A C 1
ATOM 987 O O . TYR A 1 130 ? 5.550 8.214 3.578 1.00 93.06 130 TYR A O 1
ATOM 995 N N . LEU A 1 131 ? 5.297 10.045 2.322 1.00 92.19 131 LEU A N 1
ATOM 996 C CA . LEU A 1 131 ? 4.834 10.884 3.423 1.00 92.19 131 LEU A CA 1
ATOM 997 C C . LEU A 1 131 ? 3.304 10.914 3.510 1.00 92.19 131 LEU A C 1
ATOM 999 O O . LEU A 1 131 ? 2.626 10.945 2.477 1.00 92.19 131 LEU A O 1
ATOM 1003 N N . PRO A 1 132 ? 2.735 10.977 4.727 1.00 89.44 132 PRO A N 1
ATOM 1004 C CA . PRO A 1 132 ? 1.292 11.010 4.902 1.00 89.44 132 PRO A CA 1
ATOM 1005 C C . PRO A 1 132 ? 0.664 12.291 4.338 1.00 89.44 132 PRO A C 1
ATOM 1007 O O . PRO A 1 132 ? 1.181 13.400 4.502 1.00 89.44 132 PRO A O 1
ATOM 1010 N N . SER A 1 133 ? -0.515 12.149 3.737 1.00 84.19 133 SER A N 1
ATOM 1011 C CA . SER A 1 133 ? -1.335 13.254 3.247 1.00 84.19 133 SER A CA 1
ATOM 1012 C C . SER A 1 133 ? -2.576 13.440 4.116 1.00 84.19 133 SER A C 1
ATOM 1014 O O . SER A 1 133 ? -3.595 12.785 3.910 1.00 84.19 133 SER A O 1
ATOM 1016 N N . LYS A 1 134 ? -2.517 14.392 5.058 1.00 77.25 134 LYS A N 1
ATOM 1017 C CA . LYS A 1 134 ? -3.631 14.689 5.982 1.00 77.25 134 LYS A CA 1
ATOM 1018 C C . LYS A 1 134 ? -4.927 15.091 5.274 1.00 77.25 134 LYS A C 1
ATOM 1020 O O . LYS A 1 134 ? -6.009 14.892 5.809 1.00 77.25 134 LYS A O 1
ATOM 1025 N N . THR A 1 135 ? -4.825 15.673 4.080 1.00 74.50 135 THR A N 1
ATOM 1026 C CA . THR A 1 135 ? -5.973 16.194 3.322 1.00 74.50 135 THR A CA 1
ATOM 1027 C C . THR A 1 135 ?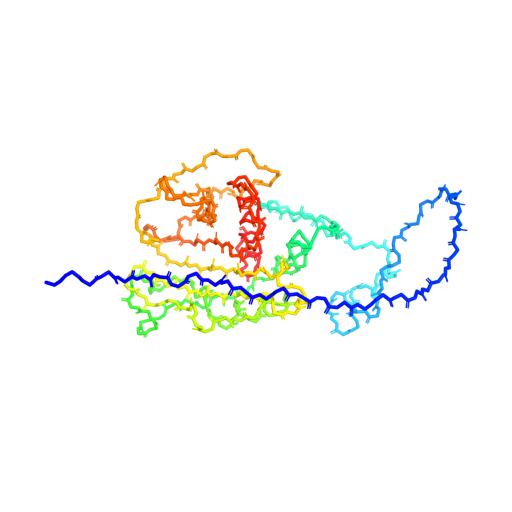 -6.874 15.089 2.769 1.00 74.50 135 THR A C 1
ATOM 1029 O O . THR A 1 135 ? -8.022 15.360 2.436 1.00 74.50 135 THR A O 1
ATOM 1032 N N . LEU A 1 136 ? -6.366 13.858 2.669 1.00 74.75 136 LEU A N 1
ATOM 1033 C CA . LEU A 1 136 ? -7.063 12.725 2.058 1.00 74.75 136 LEU A CA 1
ATOM 1034 C C . LEU A 1 136 ? -7.286 11.575 3.057 1.00 74.75 136 LEU A C 1
ATOM 1036 O O . LEU A 1 136 ? -7.602 10.457 2.665 1.00 74.75 136 LEU A O 1
ATOM 1040 N N . GLU A 1 137 ? -7.106 11.821 4.355 1.00 85.62 137 GLU A N 1
ATOM 1041 C CA . GLU A 1 137 ? -7.448 10.838 5.386 1.00 85.62 137 GLU A CA 1
ATOM 1042 C C . GLU A 1 137 ? -8.970 10.725 5.543 1.00 85.62 137 GLU A C 1
ATOM 1044 O O . GLU A 1 137 ? -9.708 11.703 5.409 1.00 85.62 137 GLU A O 1
ATOM 1049 N N . SER A 1 138 ? -9.448 9.519 5.848 1.00 87.44 138 SER A N 1
ATOM 1050 C CA . SER A 1 138 ? -10.868 9.218 6.012 1.00 87.44 138 SER A CA 1
ATOM 1051 C C . SER A 1 138 ? -11.137 8.487 7.328 1.00 87.44 138 SER A C 1
ATOM 1053 O O . SER A 1 138 ? -10.437 7.553 7.708 1.00 87.44 138 SER A O 1
ATOM 1055 N N . ASN A 1 139 ? -12.173 8.933 8.041 1.00 92.25 139 ASN A N 1
ATOM 1056 C CA . ASN A 1 139 ? -12.683 8.293 9.254 1.00 92.25 139 ASN A CA 1
ATOM 1057 C C . ASN A 1 139 ? -14.206 8.473 9.295 1.00 92.25 139 ASN A C 1
ATOM 1059 O O . ASN A 1 139 ? -14.742 9.428 9.878 1.00 92.25 139 ASN A O 1
ATOM 1063 N N . TYR A 1 140 ? -14.877 7.576 8.582 1.00 89.88 140 TYR A N 1
ATOM 1064 C CA . TYR A 1 140 ? -16.322 7.482 8.413 1.00 89.88 140 TYR A CA 1
ATOM 1065 C C . TYR A 1 140 ? -16.823 6.142 8.968 1.00 89.88 140 TYR A C 1
ATOM 1067 O O . TYR A 1 140 ? -16.035 5.249 9.263 1.00 89.88 140 TYR A O 1
ATOM 1075 N N . GLU A 1 141 ? -18.140 5.979 9.095 1.00 88.69 141 GLU A N 1
ATOM 1076 C CA . GLU A 1 141 ? -18.745 4.743 9.624 1.00 88.69 141 GLU A CA 1
ATOM 1077 C C . GLU A 1 141 ? -18.429 3.499 8.776 1.00 88.69 141 GLU A C 1
ATOM 1079 O O . GLU A 1 141 ? -18.334 2.400 9.308 1.00 88.69 141 GLU A O 1
ATOM 1084 N N . PHE A 1 142 ? -18.226 3.673 7.467 1.00 86.12 142 PHE A N 1
ATOM 1085 C CA . PHE A 1 142 ? -17.992 2.586 6.508 1.00 86.12 142 PHE A CA 1
ATOM 1086 C C . PHE A 1 142 ? -16.560 2.541 5.953 1.00 86.12 142 PHE A C 1
ATOM 1088 O O . PHE A 1 142 ? -16.225 1.614 5.216 1.00 86.12 142 PHE A O 1
ATOM 1095 N N . ARG A 1 143 ? -15.712 3.522 6.295 1.00 89.88 143 ARG A N 1
ATOM 1096 C CA . ARG A 1 143 ? -14.336 3.613 5.788 1.00 89.88 143 ARG A CA 1
ATOM 1097 C C . ARG A 1 143 ? -13.401 4.291 6.784 1.00 89.88 143 ARG A C 1
ATOM 1099 O O . ARG A 1 143 ? -13.651 5.424 7.197 1.00 89.88 143 ARG A O 1
ATOM 1106 N N . TYR A 1 144 ? -12.295 3.626 7.085 1.00 93.69 144 TYR A N 1
ATOM 1107 C CA . TYR A 1 144 ? -11.138 4.194 7.773 1.00 93.69 144 TYR A CA 1
ATOM 1108 C C . TYR A 1 144 ? -9.933 4.100 6.845 1.00 93.69 144 TYR A C 1
ATOM 1110 O O . TYR A 1 144 ? -9.640 3.014 6.367 1.00 93.69 144 TYR A O 1
ATOM 1118 N N . GLY A 1 145 ? -9.244 5.196 6.544 1.00 93.88 145 GLY A N 1
ATOM 1119 C CA . GLY A 1 145 ? -8.142 5.144 5.589 1.00 93.88 145 GLY A CA 1
ATOM 1120 C C . GLY A 1 145 ? -7.240 6.363 5.596 1.00 93.88 145 GLY A C 1
ATOM 1121 O O . GLY A 1 145 ? -7.589 7.428 6.106 1.00 93.88 145 GLY A O 1
ATOM 1122 N N . CYS A 1 146 ? -6.073 6.196 4.997 1.00 93.50 146 CYS A N 1
ATOM 1123 C CA . CYS A 1 146 ? -5.023 7.194 4.902 1.00 93.50 146 CYS A CA 1
ATOM 1124 C C . CYS A 1 146 ? -4.381 7.145 3.527 1.00 93.50 146 CYS A C 1
ATOM 1126 O O . CYS A 1 146 ? -4.470 6.161 2.797 1.00 93.50 146 CYS A O 1
ATOM 1128 N N . ASN A 1 147 ? -3.723 8.249 3.199 1.00 92.62 147 ASN A N 1
ATOM 1129 C CA . ASN A 1 147 ? -3.023 8.410 1.945 1.00 92.62 147 ASN A CA 1
ATOM 1130 C C . ASN A 1 147 ? -1.550 8.685 2.204 1.00 92.62 147 ASN A C 1
ATOM 1132 O O . ASN A 1 147 ? -1.199 9.471 3.091 1.00 92.62 147 ASN A O 1
ATOM 1136 N N . PHE A 1 148 ? -0.712 8.099 1.367 1.00 93.38 148 PHE A N 1
ATOM 1137 C CA . PHE A 1 148 ? 0.717 8.334 1.326 1.00 93.38 148 PHE A CA 1
ATOM 1138 C C . PHE A 1 148 ? 1.098 8.872 -0.044 1.00 93.38 148 PHE A C 1
ATOM 1140 O O . PHE A 1 148 ? 0.498 8.495 -1.041 1.00 93.38 148 PHE A O 1
ATOM 1147 N N . GLY A 1 149 ? 2.074 9.769 -0.113 1.00 90.44 149 GLY A N 1
ATOM 1148 C CA . GLY A 1 149 ? 2.550 10.298 -1.386 1.00 90.44 149 GLY A CA 1
ATOM 1149 C C . GLY A 1 149 ? 4.063 10.319 -1.442 1.00 90.44 149 GLY A C 1
ATOM 1150 O O . GLY A 1 149 ? 4.703 10.756 -0.481 1.00 90.44 149 GLY A O 1
ATOM 1151 N N . ASN A 1 150 ? 4.623 9.911 -2.578 1.00 86.69 150 ASN A N 1
ATOM 1152 C CA . ASN A 1 150 ? 6.031 10.149 -2.860 1.00 86.69 150 ASN A CA 1
ATOM 1153 C C . ASN A 1 150 ? 6.212 11.617 -3.265 1.00 86.69 150 ASN A C 1
ATOM 1155 O O . ASN A 1 150 ? 5.955 12.007 -4.403 1.00 86.69 150 ASN A O 1
ATOM 1159 N N . ARG A 1 151 ? 6.599 12.451 -2.296 1.00 71.00 151 ARG A N 1
ATOM 1160 C CA . ARG A 1 151 ? 6.748 13.904 -2.486 1.00 71.00 151 ARG A CA 1
ATOM 1161 C C . ARG A 1 151 ? 8.150 14.320 -2.931 1.00 71.00 151 ARG A C 1
ATOM 1163 O O . ARG A 1 151 ? 8.350 15.495 -3.219 1.00 71.00 151 ARG A O 1
ATOM 1170 N N . ASN A 1 152 ? 9.090 13.383 -3.016 1.00 70.62 152 ASN A N 1
ATOM 1171 C CA . ASN A 1 152 ? 10.488 13.647 -3.363 1.00 70.62 152 ASN A CA 1
ATOM 1172 C C . ASN A 1 152 ? 10.752 13.479 -4.867 1.00 70.62 152 ASN A C 1
ATOM 1174 O O . ASN A 1 152 ? 11.834 13.066 -5.274 1.00 70.62 152 ASN A O 1
ATOM 1178 N N . VAL A 1 153 ? 9.757 13.779 -5.702 1.00 73.44 153 VAL A N 1
ATOM 1179 C CA . VAL A 1 153 ? 9.861 13.650 -7.157 1.00 73.44 153 VAL A CA 1
ATOM 1180 C C . VAL A 1 153 ? 9.987 15.019 -7.811 1.00 73.44 153 VAL A C 1
ATOM 1182 O O . VAL A 1 153 ? 9.198 15.925 -7.552 1.00 73.44 153 VAL A O 1
ATOM 1185 N N . GLU A 1 154 ? 10.974 15.168 -8.693 1.00 73.31 154 GLU A N 1
ATOM 1186 C CA . GLU A 1 154 ? 11.188 16.411 -9.451 1.00 73.31 154 GLU A CA 1
ATOM 1187 C C . GLU A 1 154 ? 10.107 16.642 -10.519 1.00 73.31 154 GLU A C 1
ATOM 1189 O O . GLU A 1 154 ? 9.873 17.770 -10.952 1.00 73.31 154 GLU A O 1
ATOM 1194 N N . ASN A 1 155 ? 9.431 15.572 -10.949 1.00 77.19 155 ASN A N 1
ATOM 1195 C CA . ASN A 1 155 ? 8.401 15.601 -11.978 1.00 77.19 155 ASN A CA 1
ATOM 1196 C C . ASN A 1 155 ? 7.085 15.038 -11.433 1.00 77.19 155 ASN A C 1
ATOM 1198 O O . ASN A 1 155 ? 7.055 13.913 -10.937 1.00 77.19 155 ASN A O 1
ATOM 1202 N N . LEU A 1 156 ? 5.994 15.795 -11.594 1.00 74.94 156 LEU A N 1
ATOM 1203 C CA . LEU A 1 156 ? 4.644 15.390 -11.186 1.00 74.94 156 LEU A CA 1
ATOM 1204 C C . LEU A 1 156 ? 4.202 14.065 -11.816 1.00 74.94 156 LEU A C 1
ATOM 1206 O O . LEU A 1 156 ? 3.550 13.278 -11.148 1.00 74.94 156 LEU A O 1
ATOM 1210 N N . ALA A 1 157 ? 4.640 13.761 -13.042 1.00 75.31 157 ALA A N 1
ATOM 1211 C CA . ALA A 1 157 ? 4.327 12.488 -13.696 1.00 75.31 157 ALA A CA 1
ATOM 1212 C C . ALA A 1 157 ? 4.919 11.259 -12.973 1.00 75.31 157 ALA A C 1
ATOM 1214 O O . ALA A 1 157 ? 4.519 10.131 -13.250 1.00 75.31 157 ALA A O 1
ATOM 1215 N N . ASN A 1 158 ? 5.874 11.472 -12.065 1.00 77.00 158 ASN A N 1
ATOM 1216 C CA . ASN A 1 158 ? 6.466 10.433 -11.227 1.00 77.00 158 ASN A CA 1
ATOM 1217 C C . ASN A 1 158 ? 5.848 10.398 -9.822 1.00 77.00 158 ASN A C 1
ATOM 1219 O O . ASN A 1 158 ? 6.287 9.607 -8.994 1.00 77.00 158 ASN A O 1
ATOM 1223 N N . LEU A 1 159 ? 4.869 11.252 -9.517 1.00 82.06 159 LEU A N 1
ATOM 1224 C CA . LEU A 1 159 ? 4.185 11.222 -8.234 1.00 82.06 159 LEU A CA 1
ATOM 1225 C C . LEU A 1 159 ? 3.287 9.985 -8.177 1.00 82.06 159 LEU A C 1
ATOM 1227 O O . LEU A 1 159 ? 2.395 9.819 -9.006 1.00 82.06 159 LEU A O 1
ATOM 1231 N N . ASP A 1 160 ? 3.503 9.145 -7.168 1.00 87.44 160 ASP A N 1
ATOM 1232 C CA . ASP A 1 160 ? 2.530 8.127 -6.789 1.00 87.44 160 ASP A CA 1
ATOM 1233 C C . ASP A 1 160 ? 1.880 8.541 -5.469 1.00 87.44 160 ASP A C 1
ATOM 1235 O O . ASP A 1 160 ? 2.561 8.872 -4.488 1.00 87.44 160 ASP A O 1
ATOM 1239 N N . ALA A 1 161 ? 0.552 8.513 -5.455 1.00 89.25 161 ALA A N 1
ATOM 1240 C CA . ALA A 1 161 ? -0.252 8.524 -4.247 1.00 89.25 161 ALA A CA 1
ATOM 1241 C C . ALA A 1 161 ? -0.760 7.104 -3.978 1.00 89.25 161 ALA A C 1
ATOM 1243 O O . ALA A 1 161 ? -1.201 6.427 -4.899 1.00 89.25 161 ALA A O 1
ATOM 1244 N N . VAL A 1 162 ? -0.722 6.663 -2.727 1.00 92.75 162 VAL A N 1
ATOM 1245 C CA . VAL A 1 162 ? -1.197 5.350 -2.278 1.00 92.75 162 VAL A CA 1
ATOM 1246 C C . VAL A 1 162 ? -2.299 5.578 -1.253 1.00 92.75 162 VAL A C 1
ATOM 1248 O O . VAL A 1 162 ? -2.033 6.113 -0.177 1.00 92.75 162 VAL A O 1
ATOM 1251 N N . ASP A 1 163 ? -3.522 5.183 -1.585 1.00 92.31 163 ASP A N 1
ATOM 1252 C CA . ASP A 1 163 ? -4.657 5.115 -0.669 1.00 92.31 163 ASP A CA 1
ATOM 1253 C C . ASP A 1 163 ? -4.706 3.721 -0.043 1.00 92.31 163 ASP A C 1
ATOM 1255 O O . ASP A 1 163 ? -4.732 2.710 -0.750 1.00 92.31 163 ASP A O 1
ATOM 1259 N N . VAL A 1 164 ? -4.725 3.680 1.287 1.00 94.25 164 VAL A N 1
ATOM 1260 C CA . VAL A 1 164 ? -4.901 2.457 2.071 1.00 94.25 164 VAL A CA 1
ATOM 1261 C C . VAL A 1 164 ? -6.140 2.631 2.930 1.00 94.25 164 VAL A C 1
ATOM 1263 O O . VAL A 1 164 ? -6.258 3.613 3.669 1.00 94.25 164 VAL A O 1
ATOM 1266 N N . SER A 1 165 ? -7.079 1.690 2.854 1.00 93.12 165 SER A N 1
ATOM 1267 C CA . SER A 1 165 ? -8.307 1.776 3.645 1.00 93.12 165 SER A CA 1
ATOM 1268 C C . SER A 1 165 ? -8.835 0.438 4.154 1.00 93.12 165 SER A C 1
ATOM 1270 O O . SER A 1 165 ? -8.667 -0.606 3.532 1.00 93.12 165 SER A O 1
ATOM 1272 N N . LEU A 1 166 ? -9.489 0.498 5.314 1.00 91.88 166 LEU A N 1
ATOM 1273 C CA . LEU A 1 166 ? -10.332 -0.527 5.911 1.00 91.88 166 LEU A CA 1
ATOM 1274 C C . LEU A 1 166 ? -11.805 -0.211 5.668 1.00 91.88 166 LEU A C 1
ATOM 1276 O O . LEU A 1 166 ? -12.229 0.949 5.693 1.00 91.88 166 LEU A O 1
ATOM 1280 N N . GLY A 1 167 ? -12.590 -1.275 5.547 1.00 83.31 167 GLY A N 1
ATOM 1281 C CA . GLY A 1 167 ? -14.045 -1.223 5.448 1.00 83.31 167 GLY A CA 1
ATOM 1282 C C . GLY A 1 167 ? -14.532 -1.673 4.087 1.00 83.31 167 GLY A C 1
ATOM 1283 O O . GLY A 1 167 ? -13.885 -2.480 3.437 1.00 83.31 167 GLY A O 1
ATOM 1284 N N . THR A 1 168 ? -15.694 -1.193 3.663 1.00 67.81 168 THR A N 1
ATOM 1285 C CA . THR A 1 168 ? -16.197 -1.457 2.310 1.00 67.81 168 THR A CA 1
ATOM 1286 C C . THR A 1 168 ? -16.189 -0.130 1.565 1.00 67.81 168 THR A C 1
ATOM 1288 O O . THR A 1 168 ? -16.838 0.813 2.033 1.00 67.81 168 THR A O 1
ATOM 1291 N N . PRO A 1 169 ? -15.449 0.000 0.449 1.00 64.75 169 PRO A N 1
ATOM 1292 C CA . PRO A 1 169 ? -15.489 1.216 -0.349 1.00 64.75 169 PRO A CA 1
ATOM 1293 C C . PRO A 1 169 ? -16.940 1.558 -0.721 1.00 64.75 169 PRO A C 1
ATOM 1295 O O . PRO A 1 169 ? -17.755 0.652 -0.901 1.00 64.75 169 PRO A O 1
ATOM 1298 N N . PRO A 1 170 ? -17.304 2.847 -0.803 1.00 58.44 170 PRO A N 1
ATOM 1299 C CA . PRO A 1 170 ? -18.667 3.234 -1.132 1.00 58.44 170 PRO A CA 1
ATOM 1300 C C . PRO A 1 170 ? -19.032 2.736 -2.538 1.00 58.44 170 PRO A C 1
ATOM 1302 O O . PRO A 1 170 ? -18.398 3.120 -3.517 1.00 58.44 170 PRO A O 1
ATOM 1305 N N . GLY A 1 171 ? -20.074 1.910 -2.629 1.00 68.06 171 GLY A N 1
ATOM 1306 C CA . GLY A 1 171 ? -20.572 1.357 -3.890 1.00 68.06 171 GLY A CA 1
ATOM 1307 C C . GLY A 1 171 ? -20.432 -0.160 -3.986 1.00 68.06 171 GLY A C 1
ATOM 1308 O O . GLY A 1 171 ? -19.858 -0.819 -3.123 1.00 68.06 171 GLY A O 1
ATOM 1309 N N . TYR A 1 172 ? -21.017 -0.724 -5.039 1.00 78.94 172 TYR A N 1
ATOM 1310 C CA . TYR A 1 172 ? -20.861 -2.137 -5.359 1.00 78.94 172 TYR A CA 1
ATOM 1311 C C . TYR A 1 172 ? -19.534 -2.342 -6.092 1.00 78.94 172 TYR A C 1
ATOM 1313 O O . TYR A 1 172 ? -19.244 -1.627 -7.053 1.00 78.94 172 TYR A O 1
ATOM 1321 N N . LEU A 1 173 ? -18.740 -3.300 -5.617 1.00 86.00 173 LEU A N 1
ATOM 1322 C CA . LEU A 1 173 ? -17.476 -3.691 -6.225 1.00 86.00 173 LEU A CA 1
ATOM 1323 C C . LEU A 1 173 ? -17.595 -5.103 -6.781 1.00 86.00 173 LEU A C 1
ATOM 1325 O O . LEU A 1 173 ? -18.010 -6.021 -6.070 1.00 86.00 173 LEU A O 1
ATOM 1329 N N . GLU A 1 174 ? -17.178 -5.277 -8.027 1.00 88.25 174 GLU A N 1
ATOM 1330 C CA . GLU A 1 174 ? -17.096 -6.580 -8.675 1.00 88.25 174 GLU A CA 1
ATOM 1331 C C . GLU A 1 174 ? -15.658 -7.077 -8.660 1.00 88.25 174 GLU A C 1
ATOM 1333 O O . GLU A 1 174 ? -14.714 -6.292 -8.766 1.00 88.25 174 GLU A O 1
ATOM 1338 N N . ARG A 1 175 ? -15.494 -8.396 -8.518 1.00 90.44 175 ARG A N 1
ATOM 1339 C CA . ARG A 1 175 ? -14.200 -9.035 -8.748 1.00 90.44 175 ARG A CA 1
ATOM 1340 C C . ARG A 1 175 ? -13.842 -8.862 -10.219 1.00 90.44 175 ARG A C 1
ATOM 1342 O O . ARG A 1 175 ? -14.671 -9.124 -11.086 1.00 90.44 175 ARG A O 1
ATOM 1349 N N . VAL A 1 176 ? -12.602 -8.469 -10.471 1.00 87.94 176 VAL A N 1
ATOM 1350 C CA . VAL A 1 176 ? -12.035 -8.405 -11.815 1.00 87.94 176 VAL A CA 1
ATOM 1351 C C . VAL A 1 176 ? -10.965 -9.475 -11.928 1.00 87.94 176 VAL A C 1
ATOM 1353 O O . VAL A 1 176 ? -10.084 -9.568 -11.078 1.00 87.94 176 VAL A O 1
ATOM 1356 N N . GLU A 1 177 ? -11.056 -10.281 -12.977 1.00 86.88 177 GLU A N 1
ATOM 1357 C CA . GLU A 1 177 ? -9.995 -11.201 -13.367 1.00 86.88 177 GLU A CA 1
ATOM 1358 C C . GLU A 1 177 ? -9.218 -10.554 -14.503 1.00 86.88 177 GLU A C 1
ATOM 1360 O O . GLU A 1 177 ? -9.775 -10.214 -15.549 1.00 86.88 177 GLU A O 1
ATOM 1365 N N . ILE A 1 178 ? -7.936 -10.331 -14.261 1.00 84.00 178 ILE A N 1
ATOM 1366 C CA . ILE A 1 178 ? -7.035 -9.716 -15.215 1.00 84.00 178 ILE A CA 1
ATOM 1367 C C . ILE A 1 178 ? -5.712 -10.462 -15.158 1.00 84.00 178 ILE A C 1
ATOM 1369 O O . ILE A 1 178 ? -5.210 -10.764 -14.079 1.00 84.00 178 ILE A O 1
ATOM 1373 N N . ASP A 1 179 ? -5.193 -10.798 -16.329 1.00 86.12 179 ASP A N 1
ATOM 1374 C CA . ASP A 1 179 ? -3.871 -11.391 -16.469 1.00 86.12 179 ASP A CA 1
ATOM 1375 C C . ASP A 1 179 ? -2.857 -10.256 -16.326 1.00 86.12 179 ASP A C 1
ATOM 1377 O O . ASP A 1 179 ? -2.818 -9.381 -17.188 1.00 86.12 179 ASP A O 1
ATOM 1381 N N . THR A 1 180 ? -2.142 -10.196 -15.203 1.00 87.50 180 THR A N 1
ATOM 1382 C CA . THR A 1 180 ? -1.123 -9.182 -14.890 1.00 87.50 180 THR A CA 1
ATOM 1383 C C . THR A 1 180 ? 0.233 -9.846 -14.725 1.00 87.50 180 THR A C 1
ATOM 1385 O O . THR A 1 180 ? 0.327 -10.983 -14.282 1.00 87.50 180 THR A O 1
ATOM 1388 N N . GLU A 1 181 ? 1.310 -9.110 -15.009 1.00 89.06 181 GLU A N 1
ATOM 1389 C CA . GLU A 1 181 ? 2.678 -9.605 -14.780 1.00 89.06 181 GLU A CA 1
ATOM 1390 C C . GLU A 1 181 ? 2.935 -10.007 -13.317 1.00 89.06 181 GLU A C 1
ATOM 1392 O O . GLU A 1 181 ? 3.687 -10.942 -13.044 1.00 89.06 181 GLU A O 1
ATOM 1397 N N . TYR A 1 182 ? 2.294 -9.312 -12.378 1.00 92.56 182 TYR A N 1
ATOM 1398 C CA . TYR A 1 182 ? 2.371 -9.615 -10.957 1.00 92.56 182 TYR A CA 1
ATOM 1399 C C . TYR A 1 182 ? 1.029 -10.126 -10.460 1.00 92.56 182 TYR A C 1
ATOM 1401 O O . TYR A 1 182 ? 0.019 -9.434 -10.595 1.00 92.56 182 TYR A O 1
ATOM 1409 N N . GLU A 1 183 ? 1.033 -11.308 -9.854 1.00 90.31 183 GLU A N 1
ATOM 1410 C CA . GLU A 1 183 ? -0.138 -11.871 -9.190 1.00 90.31 183 GLU A CA 1
ATOM 1411 C C . GLU A 1 183 ? -0.240 -11.367 -7.748 1.00 90.31 183 GLU A C 1
ATOM 1413 O O . GLU A 1 183 ? 0.762 -11.115 -7.068 1.00 90.31 183 GLU A O 1
ATOM 1418 N N . LEU A 1 184 ? -1.477 -11.221 -7.270 1.00 93.25 184 LEU A N 1
ATOM 1419 C CA . LEU A 1 184 ? -1.722 -10.927 -5.867 1.00 93.25 184 LEU A CA 1
ATOM 1420 C C . LEU A 1 184 ? -1.460 -12.163 -4.989 1.00 93.25 184 LEU A C 1
ATOM 1422 O O . LEU A 1 184 ? -1.593 -13.295 -5.451 1.00 93.25 184 LEU A O 1
ATOM 1426 N N . PRO A 1 185 ? -1.158 -11.955 -3.698 1.00 92.00 185 PRO A N 1
ATOM 1427 C CA . PRO A 1 185 ? -1.040 -13.036 -2.726 1.00 92.00 185 PRO A CA 1
ATOM 1428 C C . PRO A 1 185 ? -2.339 -13.834 -2.575 1.00 92.00 185 PRO A C 1
ATOM 1430 O O . PRO A 1 185 ? -3.444 -13.324 -2.798 1.00 92.00 185 PRO A O 1
ATOM 1433 N N . THR A 1 186 ? -2.213 -15.061 -2.086 1.00 91.38 186 THR A N 1
ATOM 1434 C CA . THR A 1 186 ? -3.331 -15.956 -1.793 1.00 91.38 186 THR A CA 1
ATOM 1435 C C . THR A 1 186 ? -4.377 -15.270 -0.907 1.00 91.38 186 THR A C 1
ATOM 1437 O O . THR A 1 186 ? -4.083 -14.668 0.125 1.00 91.38 186 THR A O 1
ATOM 1440 N N . GLY A 1 187 ? -5.648 -15.365 -1.307 1.00 89.94 187 GLY A N 1
ATOM 1441 C CA . GLY A 1 187 ? -6.772 -14.771 -0.572 1.00 89.94 187 GLY A CA 1
ATOM 1442 C C . GLY A 1 187 ? -7.001 -13.278 -0.835 1.00 89.94 187 GLY A C 1
ATOM 1443 O O . GLY A 1 187 ? -7.951 -12.713 -0.277 1.00 89.94 187 GLY A O 1
ATOM 1444 N N . SER A 1 188 ? -6.185 -12.665 -1.694 1.00 93.88 188 SER A N 1
ATOM 1445 C CA . SER A 1 188 ? -6.393 -11.321 -2.234 1.00 93.88 188 SER A CA 1
ATOM 1446 C C . SER A 1 188 ? -6.996 -11.387 -3.641 1.00 93.88 188 SER A C 1
ATOM 1448 O O . SER A 1 188 ? -6.788 -12.356 -4.362 1.00 93.88 188 SER A O 1
ATOM 1450 N N . ASP A 1 189 ? -7.737 -10.353 -4.040 1.00 94.38 189 ASP A N 1
ATOM 1451 C CA . ASP A 1 189 ? -8.336 -10.244 -5.376 1.00 94.38 189 ASP A CA 1
ATOM 1452 C C . ASP A 1 189 ? -8.242 -8.805 -5.901 1.00 94.38 189 ASP A C 1
ATOM 1454 O O . ASP A 1 189 ? -8.186 -7.851 -5.118 1.00 94.38 189 ASP A O 1
ATOM 1458 N N . TYR A 1 190 ? -8.363 -8.630 -7.217 1.00 93.44 190 TYR A N 1
ATOM 1459 C CA . TYR A 1 190 ? -8.676 -7.327 -7.799 1.00 93.44 190 TYR A CA 1
ATOM 1460 C C . TYR A 1 190 ? -10.180 -7.062 -7.781 1.00 93.44 190 TYR A C 1
ATOM 1462 O O . TYR A 1 190 ? -10.999 -7.948 -8.046 1.00 93.44 190 TYR A O 1
ATOM 1470 N N . VAL A 1 191 ? -10.549 -5.816 -7.490 1.00 90.94 191 VAL A N 1
ATOM 1471 C CA . VAL A 1 191 ? -11.938 -5.351 -7.536 1.00 90.94 191 VAL A CA 1
ATOM 1472 C C . VAL A 1 191 ? -12.072 -4.006 -8.232 1.00 90.94 191 VAL A C 1
ATOM 1474 O O . VAL A 1 191 ? -11.140 -3.204 -8.225 1.00 90.94 191 VAL A O 1
ATOM 1477 N N . ALA A 1 192 ? -13.245 -3.746 -8.806 1.00 87.12 192 ALA A N 1
ATOM 1478 C CA . ALA A 1 192 ? -13.539 -2.506 -9.514 1.00 87.12 192 ALA A CA 1
ATOM 1479 C C . ALA A 1 192 ? -14.994 -2.072 -9.348 1.00 87.12 192 ALA A C 1
ATOM 1481 O O . ALA A 1 192 ? -15.881 -2.891 -9.101 1.00 87.12 192 ALA A O 1
ATOM 1482 N N . VAL A 1 193 ? -15.244 -0.776 -9.541 1.00 82.81 193 VAL A N 1
ATOM 1483 C CA . VAL A 1 193 ? -16.605 -0.262 -9.718 1.00 82.81 193 VAL A CA 1
ATOM 1484 C C . VAL A 1 193 ? -17.073 -0.605 -11.138 1.00 82.81 193 VAL A C 1
ATOM 1486 O O . VAL A 1 193 ? -16.388 -0.238 -12.099 1.00 82.81 193 VAL A O 1
ATOM 1489 N N . PRO A 1 194 ? -18.238 -1.254 -11.313 1.00 78.25 194 PRO A N 1
ATOM 1490 C CA . PRO A 1 194 ? -18.767 -1.554 -12.641 1.00 78.25 194 PRO A CA 1
ATOM 1491 C C . PRO A 1 194 ? -18.966 -0.280 -13.465 1.00 78.25 194 PRO A C 1
ATOM 1493 O O . PRO A 1 194 ? -19.604 0.668 -13.007 1.00 78.25 194 PRO A O 1
ATOM 1496 N N . ASN A 1 195 ? -18.444 -0.262 -14.696 1.00 74.06 195 ASN A N 1
ATOM 1497 C CA . ASN A 1 195 ? -18.449 0.908 -15.590 1.00 74.06 195 ASN A CA 1
ATOM 1498 C C . ASN A 1 195 ? -17.738 2.157 -15.016 1.00 74.06 195 ASN A C 1
ATOM 1500 O O . ASN A 1 195 ? -18.060 3.283 -15.402 1.00 74.06 195 ASN A O 1
ATOM 1504 N N . GLY A 1 196 ? -16.799 1.974 -14.080 1.00 68.31 196 GLY A N 1
ATOM 1505 C CA . GLY A 1 196 ? -15.962 3.047 -13.543 1.00 68.31 196 GLY A CA 1
ATOM 1506 C C . GLY A 1 196 ? -14.979 3.623 -14.570 1.00 68.31 196 GLY A C 1
ATOM 1507 O O . GLY A 1 196 ? -14.730 3.038 -15.625 1.00 68.31 196 GLY A O 1
ATOM 1508 N N . LEU A 1 197 ? -14.407 4.787 -14.254 1.00 64.81 197 LEU A N 1
ATOM 1509 C CA . LEU A 1 197 ? -13.343 5.390 -15.060 1.00 64.81 197 LEU A CA 1
ATOM 1510 C C . LEU A 1 197 ? -12.044 4.550 -14.979 1.00 64.81 197 LEU A C 1
ATOM 1512 O O . LEU A 1 197 ? -11.839 3.848 -13.986 1.00 64.81 197 LEU A O 1
ATOM 1516 N N . PRO A 1 198 ? -11.151 4.610 -15.990 1.00 55.84 198 PRO A N 1
ATOM 1517 C CA . PRO A 1 198 ? -9.916 3.814 -16.035 1.00 55.84 198 PRO A CA 1
ATOM 1518 C C . PRO A 1 198 ? -8.983 3.984 -14.823 1.00 55.84 198 PRO A C 1
ATOM 1520 O O . PRO A 1 198 ? -8.295 3.043 -14.444 1.00 55.84 198 PRO A O 1
ATOM 1523 N N . ASP A 1 199 ? -8.991 5.147 -14.180 1.00 51.75 199 ASP A N 1
ATOM 1524 C CA . ASP A 1 199 ? -8.191 5.512 -13.003 1.00 51.75 199 ASP A CA 1
ATOM 1525 C C . ASP A 1 199 ? -8.742 4.966 -11.671 1.00 51.75 199 ASP A C 1
ATOM 1527 O O . ASP A 1 199 ? -8.006 4.867 -10.694 1.00 51.75 199 ASP A O 1
ATOM 1531 N N . VAL A 1 200 ? -10.007 4.534 -11.637 1.00 59.81 200 VAL A N 1
ATOM 1532 C CA . VAL A 1 200 ? -10.632 3.798 -10.515 1.00 59.81 200 VAL A CA 1
ATOM 1533 C C . VAL A 1 200 ? -11.023 2.369 -10.907 1.00 59.81 200 VAL A C 1
ATOM 1535 O O . VAL A 1 200 ? -11.772 1.692 -10.201 1.00 59.81 200 VAL A O 1
ATOM 1538 N N . SER A 1 201 ? -10.529 1.903 -12.057 1.00 72.38 201 SER A N 1
ATOM 1539 C CA . SER A 1 201 ? -10.933 0.633 -12.664 1.00 72.38 201 SER A CA 1
ATOM 1540 C C . SER A 1 201 ? -10.337 -0.594 -11.981 1.00 72.38 201 SER A C 1
ATOM 1542 O O . SER A 1 201 ? -10.705 -1.710 -12.329 1.00 72.38 201 SER A O 1
ATOM 1544 N N . CYS A 1 202 ? -9.431 -0.427 -11.018 1.00 87.31 202 CYS A N 1
ATOM 1545 C CA . CYS A 1 202 ? -8.853 -1.543 -10.285 1.00 87.31 202 CYS A CA 1
ATOM 1546 C C . CYS A 1 202 ? -8.422 -1.126 -8.885 1.00 87.31 202 CYS A C 1
ATOM 1548 O O . CYS A 1 202 ? -7.923 -0.024 -8.672 1.00 87.31 202 CYS A O 1
ATOM 1550 N N . THR A 1 203 ? -8.585 -2.022 -7.925 1.00 90.75 203 THR A N 1
ATOM 1551 C CA . THR A 1 203 ? -8.137 -1.881 -6.539 1.00 90.75 203 THR A CA 1
ATOM 1552 C C . THR A 1 203 ? -7.686 -3.251 -6.063 1.00 90.75 203 THR A C 1
ATOM 1554 O O . THR A 1 203 ? -8.378 -4.242 -6.303 1.00 90.75 203 THR A O 1
ATOM 1557 N N . ALA A 1 204 ? -6.538 -3.318 -5.393 1.00 94.31 204 ALA A N 1
ATOM 1558 C CA . ALA A 1 204 ? -6.108 -4.543 -4.739 1.00 94.31 204 ALA A CA 1
ATOM 1559 C C . ALA A 1 204 ? -6.869 -4.686 -3.418 1.00 94.31 204 ALA A C 1
ATOM 1561 O O . ALA A 1 204 ? -6.886 -3.770 -2.593 1.00 94.31 204 ALA A O 1
ATOM 1562 N N . ARG A 1 205 ? -7.533 -5.824 -3.229 1.00 93.50 205 ARG A N 1
ATOM 1563 C CA . ARG A 1 205 ? -8.317 -6.136 -2.037 1.00 93.50 205 ARG A CA 1
ATOM 1564 C C . ARG A 1 205 ? -7.685 -7.321 -1.324 1.00 93.50 205 ARG A C 1
ATOM 1566 O O . ARG A 1 205 ? -7.688 -8.427 -1.857 1.00 93.50 205 ARG A O 1
ATOM 1573 N N . GLY A 1 206 ? -7.204 -7.087 -0.109 1.00 93.44 206 GLY A N 1
ATOM 1574 C CA . GLY A 1 206 ? -6.589 -8.105 0.734 1.00 93.44 206 GLY A CA 1
ATOM 1575 C C . GLY A 1 206 ? -7.576 -9.146 1.288 1.00 93.44 206 GLY A C 1
ATOM 1576 O O . GLY A 1 206 ? -8.799 -9.071 1.057 1.00 93.44 206 GLY A O 1
ATOM 1577 N N . PRO A 1 207 ? -7.061 -10.118 2.062 1.00 90.88 207 PRO A N 1
ATOM 1578 C CA . PRO A 1 207 ? -7.875 -11.134 2.712 1.00 90.88 207 PRO A CA 1
ATOM 1579 C C . PRO A 1 207 ? -8.843 -10.527 3.736 1.00 90.88 207 PRO A C 1
ATOM 1581 O O . PRO A 1 207 ? -8.754 -9.367 4.144 1.00 90.88 207 PRO A O 1
ATOM 1584 N N . ARG A 1 208 ? -9.828 -11.335 4.135 1.00 90.06 208 ARG A N 1
ATOM 1585 C CA . ARG A 1 208 ? -10.822 -10.967 5.150 1.00 90.06 208 ARG A CA 1
ATOM 1586 C C . ARG A 1 208 ? -10.136 -10.862 6.515 1.00 90.06 208 ARG A C 1
ATOM 1588 O O . ARG A 1 208 ? -9.542 -11.837 6.958 1.00 90.06 208 ARG A O 1
ATOM 1595 N N . LEU A 1 209 ? -10.265 -9.713 7.181 1.00 88.06 209 LEU A N 1
ATOM 1596 C CA . LEU A 1 209 ? -9.715 -9.495 8.523 1.00 88.06 209 LEU A CA 1
ATOM 1597 C C . LEU A 1 209 ? -10.712 -9.911 9.614 1.00 88.06 209 LEU A C 1
ATOM 1599 O O . LEU A 1 209 ? -10.453 -10.816 10.403 1.00 88.06 209 LEU A O 1
ATOM 1603 N N . ARG A 1 210 ? -11.877 -9.255 9.655 1.00 87.06 210 ARG A N 1
ATOM 1604 C CA . ARG A 1 210 ? -13.006 -9.578 10.543 1.00 87.06 210 ARG A CA 1
ATOM 1605 C C . ARG A 1 210 ? -14.295 -9.115 9.890 1.00 87.06 210 ARG A C 1
ATOM 1607 O O . ARG A 1 210 ? -14.339 -8.002 9.365 1.00 87.06 210 ARG A O 1
ATOM 1614 N N . ASP A 1 211 ? -15.336 -9.942 9.949 1.00 84.38 211 ASP A N 1
ATOM 1615 C CA . ASP A 1 211 ? -16.587 -9.680 9.229 1.00 84.38 211 ASP A CA 1
ATOM 1616 C C . ASP A 1 211 ? -16.270 -9.362 7.759 1.00 84.38 211 ASP A C 1
ATOM 1618 O O . ASP A 1 211 ? -15.325 -9.929 7.227 1.00 84.38 211 ASP A O 1
ATOM 1622 N N . GLU A 1 212 ? -16.992 -8.483 7.076 1.00 83.50 212 GLU A N 1
ATOM 1623 C CA . GLU A 1 212 ? -16.665 -8.147 5.679 1.00 83.50 212 GLU A CA 1
ATOM 1624 C C . GLU A 1 212 ? -15.483 -7.164 5.527 1.00 83.50 212 GLU A C 1
ATOM 1626 O O . GLU A 1 212 ? -15.161 -6.750 4.412 1.00 83.50 212 GLU A O 1
ATOM 1631 N N . ASN A 1 213 ? -14.803 -6.792 6.620 1.00 89.44 213 ASN A N 1
ATOM 1632 C CA . ASN A 1 213 ? -13.713 -5.821 6.570 1.00 89.44 213 ASN A CA 1
ATOM 1633 C C . ASN A 1 213 ? -12.447 -6.414 5.948 1.00 89.44 213 ASN A C 1
ATOM 1635 O O . ASN A 1 213 ? -11.985 -7.500 6.316 1.00 89.44 213 ASN A O 1
ATOM 1639 N N . ARG A 1 214 ? -11.864 -5.648 5.026 1.00 92.88 214 ARG A N 1
ATOM 1640 C CA . ARG A 1 214 ? -10.643 -5.969 4.281 1.00 92.88 214 ARG A CA 1
ATOM 1641 C C . ARG A 1 214 ? -9.786 -4.716 4.143 1.00 92.88 214 ARG A C 1
ATOM 1643 O O . ARG A 1 214 ? -10.315 -3.609 4.255 1.00 92.88 214 ARG A O 1
ATOM 1650 N N . VAL A 1 215 ? -8.496 -4.906 3.877 1.00 93.69 215 VAL A N 1
ATOM 1651 C CA . VAL A 1 215 ? -7.602 -3.828 3.432 1.00 93.69 215 VAL A CA 1
ATOM 1652 C C . VAL A 1 215 ? -7.766 -3.646 1.927 1.00 93.69 215 VAL A C 1
ATOM 1654 O O . VAL A 1 215 ? -7.767 -4.622 1.177 1.00 93.69 215 VAL A O 1
ATOM 1657 N N . TYR A 1 216 ? -7.899 -2.400 1.494 1.00 93.94 216 TYR A N 1
ATOM 1658 C CA . TYR A 1 216 ? -7.920 -2.000 0.093 1.00 93.94 216 TYR A CA 1
ATOM 1659 C C . TYR A 1 216 ? -6.730 -1.094 -0.174 1.00 93.94 216 TYR A C 1
ATOM 1661 O O . TYR A 1 216 ? -6.474 -0.175 0.608 1.00 93.94 216 TYR A O 1
ATOM 1669 N N . VAL A 1 217 ? -6.039 -1.351 -1.281 1.00 94.12 217 VAL A N 1
ATOM 1670 C CA . VAL A 1 217 ? -4.935 -0.529 -1.771 1.00 94.12 217 VAL A CA 1
ATOM 1671 C C . VAL A 1 217 ? -5.252 -0.068 -3.185 1.00 94.12 217 VAL A C 1
ATOM 1673 O O . VAL A 1 217 ? -5.501 -0.877 -4.084 1.00 94.12 217 VAL A O 1
ATOM 1676 N N . ALA A 1 218 ? -5.248 1.246 -3.365 1.00 91.31 218 ALA A N 1
ATOM 1677 C CA . ALA A 1 218 ? -5.420 1.894 -4.653 1.00 91.31 218 ALA A CA 1
ATOM 1678 C C . ALA A 1 218 ? -4.361 2.979 -4.822 1.00 91.31 218 ALA A C 1
ATOM 1680 O O . ALA A 1 218 ? -3.988 3.645 -3.858 1.00 91.31 218 ALA A O 1
ATOM 1681 N N . THR A 1 219 ? -3.897 3.192 -6.047 1.00 88.94 219 THR A N 1
ATOM 1682 C CA . THR A 1 219 ? -2.915 4.235 -6.334 1.00 88.94 219 THR A CA 1
ATOM 1683 C C . THR A 1 219 ? -3.474 5.340 -7.209 1.00 88.94 219 THR A C 1
ATOM 1685 O O . THR A 1 219 ? -4.088 5.072 -8.237 1.00 88.94 219 THR A O 1
ATOM 1688 N N . GLY A 1 220 ? -3.197 6.587 -6.839 1.00 83.81 220 GLY A N 1
ATOM 1689 C CA . GLY A 1 220 ? -3.323 7.739 -7.720 1.00 83.81 220 GLY A CA 1
ATOM 1690 C C . GLY A 1 220 ? -2.014 7.937 -8.470 1.00 83.81 220 GLY A C 1
ATOM 1691 O O . GLY A 1 220 ? -1.019 8.350 -7.876 1.00 83.81 220 GLY A O 1
ATOM 1692 N N . VAL A 1 221 ? -2.016 7.624 -9.761 1.00 79.81 221 VAL A N 1
ATOM 1693 C CA . VAL A 1 221 ? -0.850 7.740 -10.641 1.00 79.81 221 VAL A CA 1
ATOM 1694 C C . VAL A 1 221 ? -1.234 8.478 -11.914 1.00 79.81 221 VAL A C 1
ATOM 1696 O O . VAL A 1 221 ? -2.269 8.205 -12.524 1.00 79.81 221 VAL A O 1
ATOM 1699 N N . ASP A 1 222 ? -0.393 9.422 -12.322 1.00 71.44 222 ASP A N 1
ATOM 1700 C CA . ASP A 1 222 ? -0.617 10.174 -13.550 1.00 71.44 222 ASP A CA 1
ATOM 1701 C C . ASP A 1 222 ? -0.430 9.275 -14.786 1.00 71.44 222 ASP A C 1
ATOM 1703 O O . ASP A 1 222 ? 0.468 8.435 -14.843 1.00 71.44 222 ASP A O 1
ATOM 1707 N N . ARG A 1 223 ? -1.257 9.505 -15.817 1.00 67.69 223 ARG A N 1
ATOM 1708 C CA . ARG A 1 223 ? -1.139 8.900 -17.162 1.00 67.69 223 ARG A CA 1
ATOM 1709 C C . ARG A 1 223 ? -1.193 7.367 -17.192 1.00 67.69 223 ARG A C 1
ATOM 1711 O O . ARG A 1 223 ? -0.395 6.730 -17.876 1.00 67.69 223 ARG A O 1
ATOM 1718 N N . VAL A 1 224 ? -2.165 6.770 -16.508 1.00 73.19 224 VAL A N 1
ATOM 1719 C CA . VAL A 1 224 ? -2.462 5.347 -16.706 1.00 73.19 224 VAL A CA 1
ATOM 1720 C C . VAL A 1 224 ? -3.415 5.147 -17.876 1.00 73.19 224 VAL A C 1
ATOM 1722 O O . VAL A 1 224 ? -4.527 5.667 -17.896 1.00 73.19 224 VAL A O 1
ATOM 1725 N N . GLU A 1 225 ? -2.958 4.377 -18.859 1.00 73.94 225 GLU A N 1
ATOM 1726 C CA . GLU A 1 225 ? -3.651 4.198 -20.137 1.00 73.94 225 GLU A CA 1
ATOM 1727 C C . GLU A 1 225 ? -4.618 2.998 -20.148 1.00 73.94 225 GLU A C 1
ATOM 1729 O O . GLU A 1 225 ? -5.367 2.831 -21.109 1.00 73.94 225 GLU A O 1
ATOM 1734 N N . SER A 1 226 ? -4.627 2.148 -19.107 1.00 83.69 226 SER A N 1
ATOM 1735 C CA . SER A 1 226 ? -5.485 0.952 -19.059 1.00 83.69 226 SER A CA 1
ATOM 1736 C C . SER A 1 226 ? -5.739 0.398 -17.650 1.00 83.69 226 SER A C 1
ATOM 1738 O O . SER A 1 226 ? -4.955 0.623 -16.728 1.00 83.69 226 SER A O 1
ATOM 1740 N N . GLN A 1 227 ? -6.801 -0.410 -17.519 1.00 84.44 227 GLN A N 1
ATOM 1741 C CA . GLN A 1 227 ? -7.097 -1.195 -16.313 1.00 84.44 227 GLN A CA 1
ATOM 1742 C C . GLN A 1 227 ? -5.953 -2.158 -15.956 1.00 84.44 227 GLN A C 1
ATOM 1744 O O . GLN A 1 227 ? -5.582 -2.261 -14.791 1.00 84.44 227 GLN A O 1
ATOM 1749 N N . TYR A 1 228 ? -5.345 -2.797 -16.963 1.00 87.06 228 TYR A N 1
ATOM 1750 C CA . TYR A 1 228 ? -4.156 -3.639 -16.797 1.00 87.06 228 TYR A CA 1
ATOM 1751 C C . TYR A 1 228 ? -3.038 -2.883 -16.078 1.00 87.06 228 TYR A C 1
ATOM 1753 O O . TYR A 1 228 ? -2.559 -3.321 -15.036 1.00 87.06 228 TYR A O 1
ATOM 1761 N N . ALA A 1 229 ? -2.684 -1.699 -16.581 1.00 88.12 229 ALA A N 1
ATOM 1762 C CA . ALA A 1 229 ? -1.586 -0.920 -16.027 1.00 88.12 229 ALA A CA 1
ATOM 1763 C C . ALA A 1 229 ? -1.846 -0.486 -14.573 1.00 88.12 229 ALA A C 1
ATOM 1765 O O . ALA A 1 229 ? -0.937 -0.573 -13.749 1.00 88.12 229 ALA A O 1
ATOM 1766 N N . ILE A 1 230 ? -3.072 -0.072 -14.224 1.00 88.06 230 ILE A N 1
ATOM 1767 C CA . ILE A 1 230 ? -3.383 0.295 -12.832 1.00 88.06 230 ILE A CA 1
ATOM 1768 C C . ILE A 1 230 ? -3.444 -0.933 -11.910 1.00 88.06 230 ILE A C 1
ATOM 1770 O O . ILE A 1 230 ? -3.007 -0.842 -10.765 1.00 88.06 230 ILE A O 1
ATOM 1774 N N . CYS A 1 231 ? -3.913 -2.095 -12.383 1.00 91.06 231 CYS A N 1
ATOM 1775 C CA . CYS A 1 231 ? -3.890 -3.326 -11.587 1.00 91.06 231 CYS A CA 1
ATOM 1776 C C . CYS A 1 231 ? -2.458 -3.778 -11.279 1.00 91.06 231 CYS A C 1
ATOM 1778 O O . CYS A 1 231 ? -2.174 -4.109 -10.129 1.00 91.06 231 CYS A O 1
ATOM 1780 N N . THR A 1 232 ? -1.545 -3.721 -12.256 1.00 92.25 232 THR A N 1
ATOM 1781 C CA . THR A 1 232 ? -0.118 -4.019 -12.047 1.00 92.25 232 THR A CA 1
ATOM 1782 C C . THR A 1 232 ? 0.490 -3.098 -10.990 1.00 92.25 232 THR A C 1
ATOM 1784 O O . THR A 1 232 ? 1.161 -3.565 -10.072 1.00 92.25 232 THR A O 1
ATOM 1787 N N . VAL A 1 233 ? 0.205 -1.792 -11.059 1.00 92.31 233 VAL A N 1
ATOM 1788 C CA . VAL A 1 233 ? 0.677 -0.829 -10.052 1.00 92.31 233 VAL A CA 1
ATOM 1789 C C . VAL A 1 233 ? 0.093 -1.144 -8.671 1.00 92.31 233 VAL A C 1
ATOM 1791 O O . VAL A 1 233 ? 0.835 -1.220 -7.693 1.00 92.31 233 VAL A O 1
ATOM 1794 N N . ASN A 1 234 ? -1.215 -1.389 -8.578 1.00 93.56 234 ASN A N 1
ATOM 1795 C CA . ASN A 1 234 ? -1.860 -1.735 -7.312 1.00 93.56 234 ASN A CA 1
ATOM 1796 C C . ASN A 1 234 ? -1.349 -3.059 -6.728 1.00 93.56 234 ASN A C 1
ATOM 1798 O O . ASN A 1 234 ? -1.316 -3.190 -5.509 1.00 93.56 234 ASN A O 1
ATOM 1802 N N . ALA A 1 235 ? -0.924 -4.019 -7.556 1.00 95.62 235 ALA A N 1
ATOM 1803 C CA . ALA A 1 235 ? -0.301 -5.259 -7.096 1.00 95.62 235 ALA A CA 1
ATOM 1804 C C . ALA A 1 235 ? 0.992 -4.972 -6.320 1.00 95.62 235 ALA A C 1
ATOM 1806 O O . ALA A 1 235 ? 1.154 -5.420 -5.184 1.00 95.62 235 ALA A O 1
ATOM 1807 N N . LEU A 1 236 ? 1.869 -4.151 -6.910 1.00 96.31 236 LEU A N 1
ATOM 1808 C CA . LEU A 1 236 ? 3.136 -3.744 -6.306 1.00 96.31 236 LEU A CA 1
ATOM 1809 C C . LEU A 1 236 ? 2.898 -3.026 -4.974 1.00 96.31 236 LEU A C 1
ATOM 1811 O O . LEU A 1 236 ? 3.430 -3.438 -3.945 1.00 96.31 236 LEU A O 1
ATOM 1815 N N . TYR A 1 237 ? 2.041 -2.002 -4.950 1.00 96.12 237 TYR A N 1
ATOM 1816 C CA . TYR A 1 237 ? 1.782 -1.266 -3.709 1.00 96.12 237 TYR A CA 1
ATOM 1817 C C . TYR A 1 237 ? 0.999 -2.076 -2.678 1.00 96.12 237 TYR A C 1
ATOM 1819 O O . TYR A 1 237 ? 1.217 -1.892 -1.484 1.00 96.12 237 TYR A O 1
ATOM 1827 N N . SER A 1 238 ? 0.153 -3.020 -3.096 1.00 96.06 238 SER A N 1
ATOM 1828 C CA . SER A 1 238 ? -0.450 -3.976 -2.166 1.00 96.06 238 SER A CA 1
ATOM 1829 C C . SER A 1 238 ? 0.618 -4.814 -1.467 1.00 96.06 238 SER A C 1
ATOM 1831 O O . SER A 1 238 ? 0.507 -5.046 -0.264 1.00 96.06 238 SER A O 1
ATOM 1833 N N . GLN A 1 239 ? 1.669 -5.234 -2.179 1.00 97.00 239 GLN A N 1
ATOM 1834 C CA . GLN A 1 239 ? 2.791 -5.934 -1.557 1.00 97.00 239 GLN A CA 1
ATOM 1835 C C . GLN A 1 239 ? 3.584 -5.023 -0.609 1.00 97.00 239 GLN A C 1
ATOM 1837 O O . GLN A 1 239 ? 3.919 -5.456 0.491 1.00 97.00 239 GLN A O 1
ATOM 1842 N N . VAL A 1 240 ? 3.831 -3.760 -0.985 1.00 96.56 240 VAL A N 1
ATOM 1843 C CA . VAL A 1 240 ? 4.495 -2.777 -0.105 1.00 96.56 240 VAL A CA 1
ATOM 1844 C C . VAL A 1 240 ? 3.744 -2.644 1.217 1.00 96.56 240 VAL A C 1
ATOM 1846 O O . VAL A 1 240 ? 4.351 -2.748 2.279 1.00 96.56 240 VAL A O 1
ATOM 1849 N N . ILE A 1 241 ? 2.419 -2.469 1.170 1.00 95.56 241 ILE A N 1
ATOM 1850 C CA . ILE A 1 241 ? 1.594 -2.333 2.377 1.00 95.56 241 ILE A CA 1
ATOM 1851 C C . ILE A 1 241 ? 1.635 -3.602 3.233 1.00 95.56 241 ILE A C 1
ATOM 1853 O O . ILE A 1 241 ? 1.788 -3.489 4.447 1.00 95.56 241 ILE A O 1
ATOM 1857 N N . ARG A 1 242 ? 1.583 -4.799 2.633 1.00 93.75 242 ARG A N 1
ATOM 1858 C CA . ARG A 1 242 ? 1.730 -6.064 3.379 1.00 93.75 242 ARG A CA 1
ATOM 1859 C C . ARG A 1 242 ? 3.075 -6.155 4.094 1.00 93.75 242 ARG A C 1
ATOM 1861 O O . ARG A 1 242 ? 3.107 -6.451 5.285 1.00 93.75 242 ARG A O 1
ATOM 1868 N N . ASN A 1 243 ? 4.165 -5.823 3.403 1.00 94.06 243 ASN A N 1
ATOM 1869 C CA . ASN A 1 243 ? 5.504 -5.816 3.990 1.00 94.06 243 ASN A CA 1
ATOM 1870 C C . ASN A 1 243 ? 5.603 -4.806 5.142 1.00 94.06 243 ASN A C 1
ATOM 1872 O O . ASN A 1 243 ? 6.060 -5.141 6.231 1.00 94.06 243 ASN A O 1
ATOM 1876 N N . VAL A 1 244 ? 5.097 -3.587 4.937 1.00 94.00 244 VAL A N 1
ATOM 1877 C CA . VAL A 1 244 ? 5.062 -2.533 5.958 1.00 94.00 244 VAL A CA 1
ATOM 1878 C C . VAL A 1 244 ? 4.253 -2.955 7.188 1.00 94.00 244 VAL A C 1
ATOM 1880 O O . VAL A 1 244 ? 4.677 -2.699 8.317 1.00 94.00 244 VAL A O 1
ATOM 1883 N N . MET A 1 245 ? 3.115 -3.617 6.989 1.00 90.62 245 MET A N 1
ATOM 1884 C CA . MET A 1 245 ? 2.267 -4.119 8.071 1.00 90.62 245 MET A CA 1
ATOM 1885 C C . MET A 1 245 ? 2.805 -5.400 8.728 1.00 90.62 245 MET A C 1
ATOM 1887 O O . MET A 1 245 ? 2.300 -5.785 9.780 1.00 90.62 245 MET A O 1
ATOM 1891 N N . GLY A 1 246 ? 3.826 -6.041 8.148 1.00 82.75 246 GLY A N 1
ATOM 1892 C CA . GLY A 1 246 ? 4.357 -7.324 8.617 1.00 82.75 246 GLY A CA 1
ATOM 1893 C C . GLY A 1 246 ? 3.400 -8.501 8.390 1.00 82.75 246 GLY A C 1
ATOM 1894 O O . GLY A 1 246 ? 3.436 -9.471 9.145 1.00 82.75 246 GLY A O 1
ATOM 1895 N N . GLU A 1 247 ? 2.515 -8.405 7.394 1.00 73.12 247 GLU A N 1
ATOM 1896 C CA . GLU A 1 247 ? 1.595 -9.478 7.009 1.00 73.12 247 GLU A CA 1
ATOM 1897 C C . GLU A 1 247 ? 2.259 -10.383 5.958 1.00 73.12 247 GLU A C 1
ATOM 1899 O O . GLU A 1 247 ? 2.528 -9.944 4.834 1.00 73.12 247 GLU A O 1
ATOM 1904 N N . HIS A 1 248 ? 2.500 -11.652 6.304 1.00 61.50 248 HIS A N 1
ATOM 1905 C CA . HIS A 1 248 ? 3.080 -12.666 5.414 1.00 61.50 248 HIS A CA 1
ATOM 1906 C C . HIS A 1 248 ? 2.222 -13.921 5.386 1.00 61.50 248 HIS A C 1
ATOM 1908 O O . HIS A 1 248 ? 1.879 -14.423 6.481 1.00 61.50 248 HIS A O 1
#

pLDDT: mean 74.92, std 23.46, range [22.17, 97.0]

Secondary structure (DSSP, 8-state):
-------------------------------S-------GGGGTTSHHHHHHHHTTTS----PPPTT--S---SS--SSHHHHHHHHHGGGTT-----PBPPBTTBSSS-TTSB-TTSHHHHHHHHHTTEEE-GGG-EE-SSEEEEEEEE---SSGGG-EEEEEEEE--SS--EEE----SSPPPTT-EEEE-TT--GGGS-EEEEEEEETTEEEEEEEEETT---HHHHHHHHHHHHHHHHHHHT--

Sequence (248 aa):
MRVVVVIATVLGLAGVMGFAPGTGGELRREAAGVMPIVDAGNYVGTELGERLSNNGGMDLSWPRPEGFDGIWFEKEPYGRREHVVWESQRFVGEPVDIPKLKQGQVKGDFVGLPDICGPVVRERMAELGYLPSKTLESNYEFRYGCNFGNRNVENLANLDAVDVSLGTPPGYLERVEIDTEYELPTGSDYVAVPNGLPDVSCTARGPRLRDENRVYVATGVDRVESQYAICTVNALYSQVIRNVMGEH

Organism: NCBI:txid43771